Protein AF-A0A376TLJ2-F1 (afdb_monomer)

Foldseek 3Di:
DVVVCLVCQLVLLLVVVVVCVVVVAQEEEAEFEDADVCQCSSVVSNVVSVVPDDPRHYYAYEDEHPQFCQQRVRLVSQLVSLVVPHAEYEGEACCPRVVHLLVRLVSSVVSCVVSLHAYEYEHPDAPPSLVVSVVSNLVVCVVDVSHQLRYHYPPSVNVVVDDPVSVVVVVVSNPDDDPDDPPHDYDHDHSRDDDDDDDDD

Structure (mmCIF, N/CA/C/O backbone):
data_AF-A0A376TLJ2-F1
#
_entry.id   AF-A0A376TLJ2-F1
#
loop_
_atom_site.group_PDB
_atom_site.id
_atom_site.type_symbol
_atom_site.label_atom_id
_atom_site.label_alt_id
_atom_site.label_comp_id
_atom_site.label_asym_id
_atom_site.label_entity_id
_atom_site.label_seq_id
_atom_site.pdbx_PDB_ins_code
_atom_site.Cartn_x
_atom_site.Cartn_y
_atom_site.Cartn_z
_atom_site.occupancy
_atom_site.B_iso_or_equiv
_atom_site.auth_seq_id
_atom_site.auth_comp_id
_atom_site.auth_asym_id
_atom_site.auth_atom_id
_atom_site.pdbx_PDB_model_num
ATOM 1 N N . MET A 1 1 ? -5.806 -21.929 5.681 1.00 59.94 1 MET A N 1
ATOM 2 C CA . MET A 1 1 ? -5.193 -20.849 6.493 1.00 59.94 1 MET A CA 1
ATOM 3 C C . MET A 1 1 ? -5.929 -19.506 6.451 1.00 59.94 1 MET A C 1
ATOM 5 O O . MET A 1 1 ? -6.434 -19.126 7.494 1.00 59.94 1 MET A O 1
ATOM 9 N N . LEU A 1 2 ? -6.031 -18.756 5.337 1.00 66.12 2 LEU A N 1
ATOM 10 C CA . LEU A 1 2 ? -6.697 -17.427 5.365 1.00 66.12 2 LEU A CA 1
ATOM 11 C C . LEU A 1 2 ? -8.178 -17.468 5.820 1.00 66.12 2 LEU A C 1
ATOM 13 O O . LEU A 1 2 ? -8.531 -16.700 6.717 1.00 66.12 2 LEU A O 1
ATOM 17 N N . PRO A 1 3 ? -9.027 -18.387 5.312 1.00 72.19 3 PRO A N 1
ATOM 18 C CA . PRO A 1 3 ? -10.418 -18.495 5.767 1.00 72.19 3 PRO A CA 1
ATOM 19 C C . PRO A 1 3 ? -10.562 -18.855 7.253 1.00 72.19 3 PRO A C 1
ATOM 21 O O . PRO A 1 3 ? -11.478 -18.382 7.916 1.00 72.19 3 PRO A O 1
ATOM 24 N N . GLU A 1 4 ? -9.636 -19.644 7.802 1.00 76.50 4 GLU A N 1
ATOM 25 C CA . GLU A 1 4 ? -9.648 -20.062 9.215 1.00 76.50 4 GLU A CA 1
ATOM 26 C C . GLU A 1 4 ? -9.341 -18.906 10.176 1.00 76.50 4 GLU A C 1
ATOM 28 O O . GLU A 1 4 ? -9.746 -18.932 11.335 1.00 76.50 4 GLU A O 1
ATOM 33 N N . LEU A 1 5 ? -8.619 -17.883 9.712 1.00 77.12 5 LEU A N 1
ATOM 34 C CA . LEU A 1 5 ? -8.236 -16.734 10.534 1.00 77.12 5 LEU A CA 1
ATOM 35 C C . LEU A 1 5 ? -9.272 -15.608 10.510 1.00 77.12 5 LEU A C 1
ATOM 37 O O . LEU A 1 5 ? -9.272 -14.764 11.406 1.00 77.12 5 LEU A O 1
ATOM 41 N N . GLN A 1 6 ? -10.162 -15.614 9.517 1.00 75.19 6 GLN A N 1
ATOM 42 C CA . GLN A 1 6 ? -11.174 -14.584 9.299 1.00 75.19 6 GLN A CA 1
ATOM 43 C C . GLN A 1 6 ? -12.103 -14.329 10.505 1.00 75.19 6 GLN A C 1
ATOM 45 O O . GLN A 1 6 ? -12.373 -13.156 10.777 1.00 75.19 6 GLN A O 1
ATOM 50 N N . PRO A 1 7 ? -12.558 -15.344 11.272 1.00 83.25 7 PRO A N 1
ATOM 51 C CA . PRO A 1 7 ? -13.387 -15.111 12.459 1.00 83.25 7 PRO A CA 1
ATOM 52 C C . PRO A 1 7 ? -12.687 -14.282 13.544 1.00 83.25 7 PRO A C 1
ATOM 54 O O . PRO A 1 7 ? -13.341 -13.563 14.293 1.00 83.25 7 PRO A O 1
ATOM 57 N N . TYR A 1 8 ? -11.354 -14.333 13.602 1.00 87.12 8 TYR A N 1
ATOM 58 C CA . TYR A 1 8 ? -10.554 -13.642 14.615 1.00 87.12 8 TYR A CA 1
ATOM 59 C C . TYR A 1 8 ? -10.120 -12.234 14.188 1.00 87.12 8 TYR A C 1
ATOM 61 O O . TYR A 1 8 ? -9.444 -11.546 14.953 1.00 87.12 8 TYR A O 1
ATOM 69 N N . THR A 1 9 ? -10.466 -11.786 12.974 1.00 86.50 9 THR A N 1
ATOM 70 C CA . THR A 1 9 ? -10.001 -10.500 12.429 1.00 86.50 9 THR A CA 1
ATOM 71 C C . THR A 1 9 ? -10.429 -9.318 13.295 1.00 86.50 9 THR A C 1
ATOM 73 O O . THR A 1 9 ? -9.602 -8.450 13.571 1.00 86.50 9 THR A O 1
ATOM 76 N N . GLN A 1 10 ? -11.684 -9.287 13.759 1.00 91.00 10 GLN A N 1
ATOM 77 C CA . GLN A 1 10 ? -12.177 -8.177 14.583 1.00 91.00 10 GLN A CA 1
ATOM 78 C C . GLN A 1 10 ? -11.486 -8.147 15.953 1.00 91.00 10 GLN A C 1
ATOM 80 O O . GLN A 1 10 ? -10.904 -7.130 16.317 1.00 91.00 10 GLN A O 1
ATOM 85 N N . GLU A 1 11 ? -11.455 -9.283 16.654 1.00 92.44 11 GLU A N 1
ATOM 86 C CA . GLU A 1 11 ? -10.810 -9.412 17.969 1.00 92.44 11 GLU A CA 1
ATOM 87 C C . GLU A 1 11 ? -9.320 -9.023 17.921 1.00 92.44 11 GLU A C 1
ATOM 89 O O . GLU A 1 11 ? -8.809 -8.322 18.796 1.00 92.44 11 GLU A O 1
ATOM 94 N N . ARG A 1 12 ? -8.598 -9.455 16.879 1.00 92.56 12 ARG A N 1
ATOM 95 C CA . ARG A 1 12 ? -7.172 -9.133 16.712 1.00 92.56 12 ARG A CA 1
ATOM 96 C C . ARG A 1 12 ? -6.945 -7.664 16.383 1.00 92.56 12 ARG A C 1
ATOM 98 O O . ARG A 1 12 ? -6.024 -7.068 16.938 1.00 92.56 12 ARG A O 1
ATOM 105 N N . ALA A 1 13 ? -7.769 -7.088 15.508 1.00 91.88 13 ALA A N 1
ATOM 106 C CA . ALA A 1 13 ? -7.698 -5.667 15.189 1.00 91.88 13 ALA A CA 1
ATOM 107 C C . ALA A 1 13 ? -7.965 -4.816 16.438 1.00 91.88 13 ALA A C 1
ATOM 109 O O . ALA A 1 13 ? -7.216 -3.880 16.703 1.00 91.88 13 ALA A O 1
ATOM 110 N N . GLU A 1 14 ? -8.961 -5.187 17.246 1.00 92.06 14 GLU A N 1
ATOM 111 C CA . GLU A 1 14 ? -9.258 -4.535 18.521 1.00 92.06 14 GLU A CA 1
ATOM 112 C C . GLU A 1 14 ? -8.054 -4.574 19.471 1.00 92.06 14 GLU A C 1
ATOM 114 O O . GLU A 1 14 ? -7.553 -3.518 19.856 1.00 92.06 14 GLU A O 1
ATOM 119 N N . LYS A 1 15 ? -7.514 -5.765 19.755 1.00 93.12 15 LYS A N 1
ATOM 120 C CA . LYS A 1 15 ? -6.342 -5.926 20.635 1.00 93.12 15 LYS A CA 1
ATOM 121 C C . LYS A 1 15 ? -5.122 -5.137 20.157 1.00 93.12 15 LYS A C 1
ATOM 123 O O . LYS A 1 15 ? -4.354 -4.624 20.970 1.00 93.12 15 LYS A O 1
ATOM 128 N N . LEU A 1 16 ? -4.918 -5.045 18.845 1.00 93.12 16 LEU A N 1
ATOM 129 C CA . LEU A 1 16 ? -3.804 -4.288 18.286 1.00 93.12 16 LEU A CA 1
ATOM 130 C C . LEU A 1 16 ? -4.016 -2.776 18.411 1.00 93.12 16 LEU A C 1
ATOM 132 O O . LEU A 1 16 ? -3.066 -2.064 18.728 1.00 93.12 16 LEU A O 1
ATOM 136 N N . ILE A 1 17 ? -5.239 -2.284 18.212 1.00 91.50 17 ILE A N 1
ATOM 137 C CA . ILE A 1 17 ? -5.574 -0.875 18.455 1.00 91.50 17 ILE A CA 1
ATOM 138 C C . ILE A 1 17 ? -5.358 -0.532 19.935 1.00 91.50 17 ILE A C 1
ATOM 140 O O . ILE A 1 17 ? -4.697 0.464 20.225 1.00 91.50 17 ILE A O 1
ATOM 144 N N . ASP A 1 18 ? -5.805 -1.388 20.860 1.00 92.06 18 ASP A N 1
ATOM 145 C CA . ASP A 1 18 ? -5.586 -1.203 22.301 1.00 92.06 18 ASP A CA 1
ATOM 146 C C . ASP A 1 18 ? -4.091 -1.129 22.640 1.00 92.06 18 ASP A C 1
ATOM 148 O O . ASP A 1 18 ? -3.646 -0.238 23.368 1.00 92.06 18 ASP A O 1
ATOM 152 N N . LEU A 1 19 ? -3.281 -2.012 22.047 1.00 93.88 19 LEU A N 1
ATOM 153 C CA . LEU A 1 19 ? -1.829 -1.976 22.202 1.00 93.88 19 LEU A CA 1
ATOM 154 C C . LEU A 1 19 ? -1.231 -0.665 21.671 1.00 93.88 19 LEU A C 1
ATOM 156 O O . LEU A 1 19 ? -0.405 -0.058 22.353 1.00 93.88 19 LEU A O 1
ATOM 160 N N . LEU A 1 20 ? -1.632 -0.216 20.481 1.00 91.56 20 LEU A N 1
ATOM 161 C CA . LEU A 1 20 ? -1.149 1.032 19.885 1.00 91.56 20 LEU A CA 1
ATOM 162 C C . LEU A 1 20 ? -1.488 2.241 20.769 1.00 91.56 20 LEU A C 1
ATOM 164 O O . LEU A 1 20 ? -0.601 3.043 21.083 1.00 91.56 20 LEU A O 1
ATOM 168 N N . GLN A 1 21 ? -2.732 2.337 21.236 1.00 89.62 21 GLN A N 1
ATOM 169 C CA . GLN A 1 21 ? -3.173 3.411 22.126 1.00 89.62 21 GLN A CA 1
ATOM 170 C C . GLN A 1 21 ? -2.471 3.356 23.488 1.00 89.62 21 GLN A C 1
ATOM 172 O O . GLN A 1 21 ? -2.063 4.400 23.996 1.00 89.62 21 GLN A O 1
ATOM 177 N N . SER A 1 22 ? -2.208 2.160 24.034 1.00 92.81 22 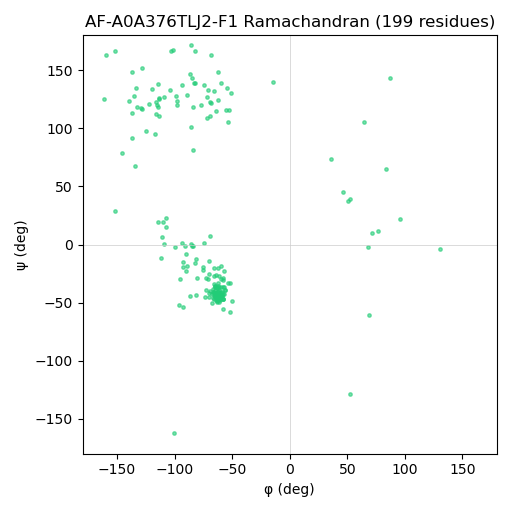SER A N 1
ATOM 178 C CA . SER A 1 22 ? -1.431 1.994 25.278 1.00 92.81 22 SER A CA 1
ATOM 179 C C . SER A 1 22 ? -0.005 2.558 25.187 1.00 92.81 22 SER A C 1
ATOM 181 O O . SER A 1 22 ? 0.639 2.803 26.207 1.00 92.81 22 SER A O 1
ATOM 183 N N . LYS A 1 23 ? 0.502 2.764 23.962 1.00 94.56 23 LYS A N 1
ATOM 184 C CA . LYS A 1 23 ? 1.811 3.364 23.665 1.00 94.56 23 LYS A CA 1
ATOM 185 C C . LYS A 1 23 ? 1.704 4.783 23.098 1.00 94.56 23 LYS A C 1
ATOM 187 O O . LYS A 1 23 ? 2.677 5.292 22.552 1.00 94.56 23 LYS A O 1
ATOM 192 N N . GLY A 1 24 ? 0.539 5.422 23.213 1.00 92.00 24 GLY A N 1
ATOM 193 C CA . GLY A 1 24 ? 0.311 6.802 22.780 1.00 92.00 24 GLY A CA 1
ATOM 194 C C . GLY A 1 24 ? 0.151 6.987 21.267 1.00 92.00 24 GLY A C 1
ATOM 195 O O . GLY A 1 24 ? 0.176 8.121 20.792 1.00 92.00 24 GLY A O 1
ATOM 196 N N . THR A 1 25 ? -0.009 5.908 20.491 1.00 92.31 25 THR A N 1
ATOM 197 C CA . THR A 1 25 ? -0.307 6.023 19.056 1.00 92.31 25 THR A CA 1
ATOM 198 C C . THR A 1 25 ? -1.774 6.389 18.871 1.00 92.31 25 THR A C 1
ATOM 200 O O . THR A 1 25 ? -2.663 5.637 19.263 1.00 92.31 25 THR A O 1
ATOM 203 N N . THR A 1 26 ? -2.020 7.536 18.242 1.00 90.38 26 THR A N 1
ATOM 204 C CA . THR A 1 26 ? -3.370 8.055 17.969 1.00 90.38 26 THR A CA 1
ATOM 205 C C . THR A 1 26 ? -3.721 8.057 16.485 1.00 90.38 26 THR A C 1
ATOM 207 O O . THR A 1 26 ? -4.881 8.250 16.143 1.00 90.38 26 THR A O 1
ATOM 210 N N . ILE A 1 27 ? -2.742 7.842 15.599 1.00 91.94 27 ILE A N 1
ATOM 211 C CA . ILE A 1 27 ? -2.949 7.771 14.150 1.00 91.94 27 ILE A CA 1
ATOM 212 C C . ILE A 1 27 ? -2.178 6.580 13.593 1.00 91.94 27 ILE A C 1
ATOM 214 O O . ILE A 1 27 ? -0.966 6.462 13.799 1.00 91.94 27 ILE A O 1
ATOM 218 N N . ALA A 1 28 ? -2.869 5.732 12.840 1.00 92.06 28 ALA A N 1
ATOM 219 C CA . ALA A 1 28 ? -2.274 4.612 12.127 1.00 92.06 28 ALA A CA 1
ATOM 220 C C . ALA A 1 28 ? -2.673 4.623 10.651 1.00 92.06 28 ALA A C 1
ATOM 222 O O . ALA A 1 28 ? -3.758 5.067 10.284 1.00 92.06 28 ALA A O 1
ATOM 223 N N . ARG A 1 29 ? -1.812 4.070 9.800 1.00 95.31 29 ARG A N 1
ATOM 224 C CA . ARG A 1 29 ? -2.194 3.653 8.450 1.00 95.31 29 ARG A CA 1
ATOM 225 C C . ARG A 1 29 ? -2.040 2.145 8.357 1.00 95.31 29 ARG A C 1
ATOM 227 O O . ARG A 1 29 ? -0.949 1.631 8.609 1.00 95.31 29 ARG A O 1
ATOM 234 N N . SER A 1 30 ? -3.128 1.460 8.022 1.00 93.88 30 SER A N 1
ATOM 235 C CA . SER A 1 30 ? -3.167 0.009 7.899 1.00 93.88 30 SER A CA 1
ATOM 236 C C . SER A 1 30 ? -3.412 -0.409 6.462 1.00 93.88 30 SER A C 1
ATOM 238 O O . SER A 1 30 ? -4.424 -0.058 5.858 1.00 93.88 30 SER A O 1
ATOM 240 N N . HIS A 1 31 ? -2.534 -1.260 5.949 1.00 95.69 31 HIS A N 1
ATOM 241 C CA . HIS A 1 31 ? -2.804 -2.035 4.747 1.00 95.69 31 HIS A CA 1
ATOM 242 C C . HIS A 1 31 ? -3.842 -3.113 5.065 1.00 95.69 31 HIS A C 1
ATOM 244 O O . HIS A 1 31 ? -3.778 -3.770 6.104 1.00 95.69 31 HIS A O 1
ATOM 250 N N . CYS A 1 32 ? -4.851 -3.242 4.214 1.00 95.38 32 CYS A N 1
ATOM 251 C CA . CYS A 1 32 ? -5.926 -4.211 4.350 1.00 95.38 32 CYS A CA 1
ATOM 252 C C . CYS A 1 32 ? -5.953 -5.074 3.093 1.00 95.38 32 CYS A C 1
ATOM 254 O O . CYS A 1 32 ? -6.097 -4.553 1.988 1.00 95.38 32 CYS A O 1
ATOM 256 N N . ASN A 1 33 ? -5.781 -6.383 3.266 1.00 94.69 33 ASN A N 1
ATOM 257 C CA . ASN A 1 33 ? -5.648 -7.302 2.143 1.00 94.69 33 ASN A CA 1
ATOM 258 C C . ASN A 1 33 ? -6.966 -7.411 1.371 1.00 94.69 33 ASN A C 1
ATOM 260 O O . ASN A 1 33 ? -7.977 -7.830 1.943 1.00 94.69 33 ASN A O 1
ATOM 264 N N . ILE A 1 34 ? -6.905 -7.085 0.080 1.00 95.25 34 ILE A N 1
ATOM 265 C CA . ILE A 1 34 ? -7.980 -7.227 -0.901 1.00 95.25 34 ILE A CA 1
ATOM 266 C C . ILE A 1 34 ? -7.511 -8.236 -1.945 1.00 95.25 34 ILE A C 1
ATOM 268 O O . ILE A 1 34 ? -6.549 -7.988 -2.669 1.00 95.25 34 ILE A O 1
ATOM 272 N N . GLU A 1 35 ? -8.148 -9.401 -1.973 1.00 90.62 35 GLU A N 1
ATOM 273 C CA . GLU A 1 35 ? -7.783 -10.510 -2.856 1.00 90.62 35 GLU A CA 1
ATOM 274 C C . GLU A 1 35 ? -8.971 -11.480 -3.027 1.00 90.62 35 GLU A C 1
ATOM 276 O O . GLU A 1 35 ? -9.911 -11.416 -2.227 1.00 90.62 35 GLU A O 1
ATOM 281 N N . PRO A 1 36 ? -8.971 -12.364 -4.045 1.00 91.69 36 PRO A N 1
ATOM 282 C CA . PRO A 1 36 ? -10.146 -13.158 -4.416 1.00 91.69 36 PRO A CA 1
ATOM 283 C C . PRO A 1 36 ? -10.735 -14.056 -3.319 1.00 91.69 36 PRO A C 1
ATOM 285 O O . PRO A 1 36 ? -11.940 -14.295 -3.321 1.00 91.69 36 PRO A O 1
ATOM 288 N N . VAL A 1 37 ? -9.927 -14.559 -2.381 1.00 89.88 37 VAL A N 1
ATOM 289 C CA . VAL A 1 37 ? -10.395 -15.466 -1.319 1.00 89.88 37 VAL A CA 1
ATOM 290 C C . VAL A 1 37 ? -11.204 -14.709 -0.262 1.00 89.88 37 VAL A C 1
ATOM 292 O O . VAL A 1 37 ? -12.272 -15.157 0.159 1.00 89.88 37 VAL A O 1
ATOM 295 N N . SER A 1 38 ? -10.711 -13.555 0.181 1.00 87.62 38 SER A N 1
ATOM 296 C CA . SER A 1 38 ? -11.335 -12.744 1.231 1.00 87.62 38 SER A CA 1
ATOM 297 C C . SER A 1 38 ? -12.331 -11.721 0.684 1.00 87.62 38 SER A C 1
ATOM 299 O O . SER A 1 38 ? -13.208 -11.270 1.429 1.00 87.62 38 SER A O 1
ATOM 301 N N . GLY A 1 39 ? -12.198 -11.331 -0.587 1.00 93.81 39 GLY A N 1
ATOM 302 C CA . GLY A 1 39 ? -12.915 -10.205 -1.178 1.00 93.81 39 GLY A CA 1
ATOM 303 C C . GLY A 1 39 ? -12.735 -8.941 -0.333 1.00 93.81 39 GLY A C 1
ATOM 304 O O . GLY A 1 39 ? -11.622 -8.595 0.064 1.00 93.81 39 GLY A O 1
ATOM 305 N N . LEU A 1 40 ? -13.849 -8.292 0.015 1.00 95.62 40 LEU A N 1
ATOM 306 C CA . LEU A 1 40 ? -13.877 -7.096 0.869 1.00 95.62 40 LEU A CA 1
ATOM 307 C C . LEU A 1 40 ? -14.092 -7.388 2.361 1.00 95.62 40 LEU A C 1
ATOM 309 O O . LEU A 1 40 ? -14.152 -6.459 3.165 1.00 95.62 40 LEU A O 1
ATOM 313 N N . LYS A 1 41 ? -14.214 -8.656 2.774 1.00 93.56 41 LYS A N 1
ATOM 314 C CA . LYS A 1 41 ? -14.591 -9.002 4.159 1.00 93.56 41 LYS A CA 1
ATOM 315 C C . LYS A 1 41 ? -13.605 -8.448 5.192 1.00 93.56 41 LYS A C 1
ATOM 317 O O . LYS A 1 41 ? -14.011 -8.021 6.269 1.00 93.56 41 LYS A O 1
ATOM 322 N N . ASN A 1 42 ? -12.309 -8.424 4.871 1.00 92.31 42 ASN A N 1
ATOM 323 C CA . ASN A 1 42 ? -11.287 -7.855 5.757 1.00 92.31 42 ASN A CA 1
ATOM 324 C C . ASN A 1 42 ? -11.465 -6.342 5.932 1.00 92.31 42 ASN A C 1
ATOM 326 O O . ASN A 1 42 ? -11.355 -5.847 7.053 1.00 92.31 42 ASN A O 1
ATOM 330 N N . LEU A 1 43 ? -11.795 -5.634 4.848 1.00 94.94 43 LEU A N 1
ATOM 331 C CA . LEU A 1 43 ? -12.073 -4.200 4.870 1.00 94.94 43 LEU A CA 1
ATOM 332 C C . LEU A 1 43 ? -13.304 -3.903 5.727 1.00 94.94 43 LEU A C 1
ATOM 334 O O . LEU A 1 43 ? -13.226 -3.086 6.639 1.00 94.94 43 LEU A O 1
ATOM 338 N N . GLN A 1 44 ? -14.397 -4.632 5.498 1.00 95.38 44 GLN A N 1
ATOM 339 C CA . GLN A 1 44 ? -15.644 -4.488 6.255 1.00 95.38 44 GLN A CA 1
ATOM 340 C C . GLN A 1 44 ? -15.434 -4.750 7.752 1.00 95.38 44 GLN A C 1
ATOM 342 O O . GLN A 1 44 ? -15.897 -3.980 8.590 1.00 95.38 44 GLN A O 1
ATOM 347 N N . ASN A 1 45 ? -14.689 -5.803 8.100 1.00 93.50 45 ASN A N 1
ATOM 348 C CA . ASN A 1 45 ? -14.356 -6.112 9.490 1.00 93.50 45 ASN A CA 1
ATOM 349 C C . ASN A 1 45 ? -13.520 -5.005 10.142 1.00 93.50 45 ASN A C 1
ATOM 351 O O . ASN A 1 45 ? -13.811 -4.611 11.270 1.00 93.50 45 ASN A O 1
ATOM 355 N N . LEU A 1 46 ? -12.503 -4.490 9.445 1.00 92.88 46 LEU A N 1
ATOM 356 C CA . LEU A 1 46 ? -11.672 -3.403 9.961 1.00 92.88 46 LEU A CA 1
ATOM 357 C C . LEU A 1 46 ? -12.492 -2.119 10.143 1.00 92.88 46 LEU A C 1
ATOM 359 O O . LEU A 1 46 ? -12.409 -1.490 11.193 1.00 92.88 46 LEU A O 1
ATOM 363 N N . GLN A 1 47 ? -13.328 -1.759 9.168 1.00 94.31 47 GLN A N 1
ATOM 364 C CA . GLN A 1 47 ? -14.228 -0.608 9.262 1.00 94.31 47 GLN A CA 1
ATOM 365 C C . GLN A 1 47 ? -15.220 -0.751 10.422 1.00 94.31 47 GLN A C 1
ATOM 367 O O . GLN A 1 47 ? -15.422 0.208 11.162 1.00 94.31 47 GLN A O 1
ATOM 372 N N . ALA A 1 48 ? -15.786 -1.943 10.635 1.00 93.62 48 ALA A N 1
ATOM 373 C CA . ALA A 1 48 ? -16.681 -2.207 11.759 1.00 93.62 48 ALA A CA 1
ATOM 374 C C . ALA A 1 48 ? -15.976 -2.033 13.113 1.00 93.62 48 ALA A C 1
ATOM 376 O O . ALA A 1 48 ? -16.553 -1.453 14.029 1.00 93.62 48 ALA A O 1
ATOM 377 N N . VAL A 1 49 ? -14.724 -2.489 13.237 1.00 92.81 49 VAL A N 1
ATOM 378 C CA . VAL A 1 49 ? -13.914 -2.268 14.445 1.00 92.81 49 VAL A CA 1
ATOM 379 C C . VAL A 1 49 ? -13.645 -0.781 14.651 1.00 92.81 49 VAL A C 1
ATOM 381 O O . VAL A 1 49 ? -13.866 -0.273 15.747 1.00 92.81 49 VAL A O 1
ATOM 384 N N . LEU A 1 50 ? -13.214 -0.068 13.609 1.00 91.94 50 LEU A N 1
ATOM 385 C CA . LEU A 1 50 ? -12.916 1.363 13.692 1.00 91.94 50 LEU A CA 1
ATOM 386 C C . LEU A 1 50 ? -14.160 2.193 14.041 1.00 91.94 50 LEU A C 1
ATOM 388 O O . LEU A 1 50 ? -14.060 3.115 14.843 1.00 91.94 50 LEU A O 1
ATOM 392 N N . ALA A 1 51 ? -15.337 1.830 13.522 1.00 91.56 51 ALA A N 1
ATOM 393 C CA . ALA A 1 51 ? -16.599 2.509 13.819 1.00 91.56 51 ALA A CA 1
ATOM 394 C C . ALA A 1 51 ? -17.049 2.364 15.285 1.00 91.56 51 ALA A C 1
ATOM 396 O O . ALA A 1 51 ? -17.751 3.232 15.797 1.00 91.56 51 ALA A O 1
ATOM 397 N N . ARG A 1 52 ? -16.651 1.286 15.978 1.00 89.44 52 ARG A N 1
ATOM 398 C CA . ARG A 1 52 ? -16.963 1.071 17.406 1.00 89.44 52 ARG A CA 1
ATOM 399 C C . ARG A 1 52 ? -16.021 1.823 18.350 1.00 89.44 52 ARG A C 1
ATOM 401 O O . ARG A 1 52 ? -16.282 1.868 19.552 1.00 89.44 52 ARG A O 1
ATOM 408 N N . ARG A 1 53 ? -14.901 2.357 17.854 1.00 83.00 53 ARG A N 1
ATOM 409 C CA . ARG A 1 53 ? -13.882 2.991 18.700 1.00 83.00 53 ARG A CA 1
ATOM 410 C C . ARG A 1 53 ? -14.258 4.438 19.019 1.00 83.00 53 ARG A C 1
ATOM 412 O O . ARG A 1 53 ? -14.752 5.177 18.175 1.00 83.00 53 ARG A O 1
ATOM 419 N N . GLN A 1 54 ? -14.026 4.830 20.273 1.00 65.06 54 GLN A N 1
ATOM 420 C CA . GLN A 1 54 ? -14.252 6.197 20.746 1.00 65.06 54 GLN A CA 1
ATOM 421 C C . GLN A 1 54 ? -13.263 7.185 20.110 1.00 65.06 54 GLN A C 1
ATOM 423 O O . GLN A 1 54 ? -12.211 6.797 19.595 1.00 65.06 54 GLN A O 1
ATOM 428 N N . ALA A 1 55 ? -13.591 8.478 20.187 1.00 73.06 55 ALA A N 1
ATOM 429 C CA . ALA A 1 55 ? -12.722 9.558 19.730 1.00 73.06 55 ALA A CA 1
ATOM 430 C C . ALA A 1 55 ? -11.306 9.428 20.329 1.00 73.06 55 ALA A C 1
ATOM 432 O O . ALA A 1 55 ? -11.152 9.261 21.537 1.00 73.06 55 ALA A O 1
ATOM 433 N N . GLY A 1 56 ? -10.273 9.508 19.482 1.00 80.06 56 GLY A N 1
ATOM 434 C CA . GLY A 1 56 ? -8.867 9.453 19.910 1.00 80.06 56 GLY A CA 1
ATOM 435 C C . GLY A 1 56 ? -7.968 8.477 19.144 1.00 80.06 56 GLY A C 1
ATOM 436 O O . GLY A 1 56 ? -6.762 8.465 19.391 1.00 80.06 56 GLY A O 1
ATOM 437 N N . PHE A 1 57 ? -8.515 7.687 18.214 1.00 88.00 57 PHE A N 1
ATOM 438 C CA . PHE A 1 57 ? -7.729 6.879 17.278 1.00 88.00 57 PHE A CA 1
ATOM 439 C C . PHE A 1 57 ? -8.237 7.047 15.844 1.00 88.00 57 PHE A C 1
ATOM 441 O O . PHE A 1 57 ? -9.377 6.709 15.539 1.00 88.00 57 PHE A O 1
ATOM 448 N N . GLU A 1 58 ? -7.380 7.555 14.965 1.00 90.69 58 GLU A N 1
ATOM 449 C CA . GLU A 1 58 ? -7.646 7.693 13.535 1.00 90.69 58 GLU A CA 1
ATOM 450 C C . GLU A 1 58 ? -6.894 6.600 12.772 1.00 90.69 58 GLU A C 1
ATOM 452 O O . GLU A 1 58 ? -5.701 6.374 12.995 1.00 90.69 58 GLU A O 1
ATOM 457 N N . CYS A 1 59 ? -7.572 5.923 11.845 1.00 93.00 59 CYS A N 1
ATOM 458 C CA . CYS A 1 59 ? -6.939 4.917 11.006 1.00 93.00 59 CYS A CA 1
ATOM 459 C C . CYS A 1 59 ? -7.240 5.146 9.527 1.00 93.00 59 CYS A C 1
ATOM 461 O O . CYS A 1 59 ? -8.384 5.060 9.089 1.00 93.00 59 CYS A O 1
ATOM 463 N N . GLU A 1 60 ? -6.185 5.396 8.756 1.00 95.38 60 GLU A N 1
ATOM 464 C CA . GLU A 1 60 ? -6.229 5.384 7.299 1.00 95.38 60 GLU A CA 1
ATOM 465 C C . GLU A 1 60 ? -6.102 3.936 6.803 1.00 95.38 60 GLU A C 1
ATOM 467 O O . GLU A 1 60 ? -5.281 3.163 7.301 1.00 95.38 60 GLU A O 1
ATOM 472 N N . ILE A 1 61 ? -6.883 3.571 5.790 1.00 97.00 61 ILE A N 1
ATOM 473 C CA . ILE A 1 61 ? -6.912 2.212 5.231 1.00 97.00 61 ILE A CA 1
ATOM 474 C C . ILE A 1 61 ? -6.370 2.234 3.806 1.00 97.00 61 ILE A C 1
ATOM 476 O O . ILE A 1 61 ? -6.893 2.960 2.960 1.00 97.00 61 ILE A O 1
ATOM 480 N N . VAL A 1 62 ? -5.361 1.408 3.542 1.00 98.38 62 VAL A N 1
ATOM 481 C CA . VAL A 1 62 ? -4.846 1.137 2.196 1.00 98.38 62 VAL A CA 1
ATOM 482 C C . VAL A 1 62 ? -5.471 -0.165 1.701 1.00 98.38 62 VAL A C 1
ATOM 484 O O . VAL A 1 62 ? -5.274 -1.203 2.332 1.00 98.38 62 VAL A O 1
ATOM 487 N N . ALA A 1 63 ? -6.209 -0.140 0.590 1.00 98.25 63 ALA A N 1
ATOM 488 C CA . ALA A 1 63 ? -6.608 -1.378 -0.083 1.00 98.25 63 ALA A CA 1
ATOM 489 C C . ALA A 1 63 ? -5.355 -2.014 -0.687 1.00 98.25 63 ALA A C 1
ATOM 491 O O . ALA A 1 63 ? -4.653 -1.350 -1.444 1.00 98.25 63 ALA A O 1
ATOM 492 N N . PHE A 1 64 ? -5.030 -3.251 -0.322 1.00 98.06 64 PHE A N 1
ATOM 493 C CA . PHE A 1 64 ? -3.713 -3.815 -0.601 1.00 98.06 64 PHE A CA 1
ATOM 494 C C . PHE A 1 64 ? -3.791 -5.184 -1.295 1.00 98.06 64 PHE A C 1
ATOM 496 O O . PHE A 1 64 ? -4.258 -6.149 -0.682 1.00 98.06 64 PHE A O 1
ATOM 503 N N . PRO A 1 65 ? -3.296 -5.309 -2.541 1.00 96.69 65 PRO A N 1
ATOM 504 C CA . PRO A 1 65 ? -3.287 -6.571 -3.270 1.00 96.69 65 PRO A CA 1
ATOM 505 C C . PRO A 1 65 ? -2.056 -7.406 -2.877 1.00 96.69 65 PRO A C 1
ATOM 507 O O . PRO A 1 65 ? -1.043 -7.436 -3.571 1.00 96.69 65 PRO A O 1
ATOM 510 N N . GLN A 1 66 ? -2.143 -8.106 -1.742 1.00 92.69 66 GLN A N 1
ATOM 511 C CA . GLN A 1 66 ? -1.046 -8.892 -1.142 1.00 92.69 66 GLN A CA 1
ATOM 512 C C . GLN A 1 66 ? -0.457 -9.978 -2.064 1.00 92.69 66 GLN A C 1
ATOM 514 O O . GLN A 1 66 ? 0.673 -10.408 -1.848 1.00 92.69 66 GLN A O 1
ATOM 519 N N . HIS A 1 67 ? -1.213 -10.442 -3.061 1.00 93.12 67 HIS A N 1
ATOM 520 C CA . HIS A 1 67 ? -0.783 -11.454 -4.032 1.00 93.12 67 HIS A CA 1
ATOM 521 C C . HIS A 1 67 ? -0.517 -10.855 -5.428 1.00 93.12 67 HIS A C 1
ATOM 523 O O . HIS A 1 67 ? -0.600 -11.570 -6.422 1.00 93.12 67 HIS A O 1
ATOM 529 N N . GLY A 1 68 ? -0.242 -9.547 -5.507 1.00 94.56 68 GLY A N 1
ATOM 530 C CA . GLY A 1 68 ? -0.047 -8.810 -6.761 1.00 94.56 68 GLY A CA 1
ATOM 531 C C . GLY A 1 68 ? -1.356 -8.298 -7.350 1.00 94.56 68 GLY A C 1
ATOM 532 O O . GLY A 1 68 ? -2.389 -8.961 -7.250 1.00 94.56 68 GLY A O 1
ATOM 533 N N . LEU A 1 69 ? -1.344 -7.111 -7.955 1.00 96.38 69 LEU A N 1
ATOM 534 C CA . LEU A 1 69 ? -2.541 -6.498 -8.533 1.00 96.38 69 LEU A CA 1
ATOM 535 C C . LEU A 1 69 ? -2.994 -7.246 -9.793 1.00 96.38 69 LEU A C 1
ATOM 537 O O . LEU A 1 69 ? -4.178 -7.560 -9.947 1.00 96.38 69 LEU A O 1
ATOM 541 N N . LEU A 1 70 ? -2.037 -7.558 -10.665 1.00 96.88 70 LEU A N 1
ATOM 542 C CA . LEU A 1 70 ? -2.256 -8.236 -11.938 1.00 96.88 70 LEU A CA 1
ATOM 543 C C . LEU A 1 70 ? -2.249 -9.752 -11.766 1.00 96.88 70 LEU A C 1
ATOM 545 O O . LEU A 1 70 ? -3.139 -10.422 -12.292 1.00 96.88 70 LEU A O 1
ATOM 549 N N . LEU A 1 71 ? -1.289 -10.283 -10.999 1.00 96.38 71 LEU A N 1
ATOM 550 C CA . LEU A 1 71 ? -1.133 -11.725 -10.796 1.00 96.38 71 LEU A CA 1
ATOM 551 C C . LEU A 1 71 ? -2.408 -12.345 -10.210 1.00 96.38 71 LEU A C 1
ATOM 553 O O . LEU A 1 71 ? -2.911 -13.348 -10.717 1.00 96.38 71 LEU A O 1
ATOM 557 N N . SER A 1 72 ? -2.968 -11.713 -9.178 1.00 95.00 72 SER A N 1
ATOM 558 C CA . SER A 1 72 ? -4.201 -12.181 -8.536 1.00 95.00 72 SER A CA 1
ATOM 559 C C . SER A 1 72 ? -5.487 -11.682 -9.203 1.00 95.00 72 SER A C 1
ATOM 561 O O . SER A 1 72 ? -6.575 -12.020 -8.741 1.00 95.00 72 SER A O 1
ATOM 563 N N . LYS A 1 73 ? -5.381 -10.892 -10.283 1.00 96.56 73 LYS A N 1
ATOM 564 C CA . LYS A 1 73 ? -6.514 -10.245 -10.971 1.00 96.56 73 LYS A CA 1
ATOM 565 C C . LYS A 1 73 ? -7.406 -9.442 -10.011 1.00 96.56 73 LYS A C 1
ATOM 567 O O . LYS A 1 73 ? -8.629 -9.444 -10.138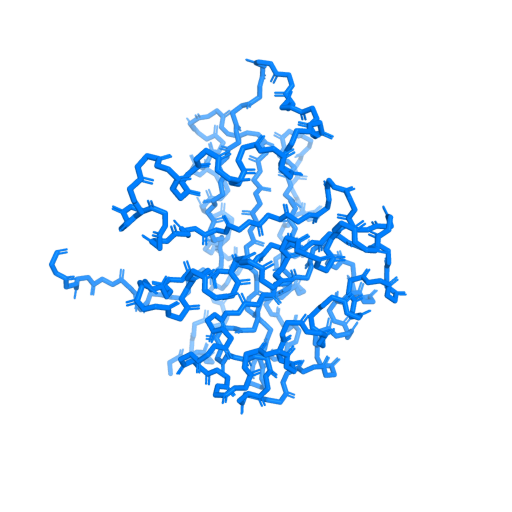 1.00 96.56 73 LYS A O 1
ATOM 572 N N . SER A 1 74 ? -6.791 -8.754 -9.049 1.00 96.69 74 SER A N 1
ATOM 573 C CA . SER A 1 74 ? -7.501 -8.050 -7.972 1.00 96.69 74 SER A CA 1
ATOM 574 C C . SER A 1 74 ? -7.979 -6.648 -8.351 1.00 96.69 74 SER A C 1
ATOM 576 O O . SER A 1 74 ? -8.618 -6.000 -7.529 1.00 96.69 74 SER A O 1
ATOM 578 N N . GLU A 1 75 ? -7.716 -6.163 -9.569 1.00 97.56 75 GLU A N 1
ATOM 579 C CA . GLU A 1 75 ? -8.131 -4.817 -9.996 1.00 97.56 75 GLU A CA 1
ATOM 580 C C . GLU A 1 75 ? -9.625 -4.518 -9.732 1.00 97.56 75 GLU A C 1
ATOM 582 O O . GLU A 1 75 ? -9.903 -3.492 -9.104 1.00 97.56 75 GLU A O 1
ATOM 587 N N . PRO A 1 76 ? -10.597 -5.383 -10.101 1.00 98.19 76 PRO A N 1
ATOM 588 C CA . PRO A 1 76 ? -12.008 -5.098 -9.834 1.00 98.19 76 PRO A CA 1
ATOM 589 C C . PRO A 1 76 ? -12.301 -4.966 -8.334 1.00 98.19 76 PRO A C 1
ATOM 591 O O . PRO A 1 76 ? -12.929 -4.000 -7.909 1.00 98.19 76 PRO A O 1
ATOM 594 N N . LEU A 1 77 ? -11.746 -5.865 -7.514 1.00 98.25 77 LEU A N 1
ATOM 595 C CA . LEU A 1 77 ? -11.904 -5.833 -6.057 1.00 98.25 77 LEU A CA 1
ATOM 596 C C . LEU A 1 77 ? -11.261 -4.592 -5.430 1.00 98.25 77 LEU A C 1
ATOM 598 O O . LEU A 1 77 ? -11.785 -4.032 -4.472 1.00 98.25 77 LEU A O 1
ATOM 602 N N . MET A 1 78 ? -10.132 -4.134 -5.969 1.00 98.31 78 MET A N 1
ATOM 603 C CA . MET A 1 78 ? -9.475 -2.904 -5.526 1.00 98.31 78 MET A CA 1
ATOM 604 C C . MET A 1 78 ? -10.345 -1.675 -5.806 1.00 98.31 78 MET A C 1
ATOM 606 O O . MET A 1 78 ? -10.442 -0.788 -4.958 1.00 98.31 78 MET A O 1
ATOM 610 N N . ARG A 1 79 ? -11.025 -1.639 -6.958 1.00 98.56 79 ARG A N 1
ATOM 611 C CA . ARG A 1 79 ? -11.998 -0.589 -7.294 1.00 98.56 79 ARG A CA 1
ATOM 612 C C . ARG A 1 79 ? -13.213 -0.640 -6.367 1.00 98.56 79 ARG A C 1
ATOM 614 O O . ARG A 1 79 ? -13.614 0.401 -5.852 1.00 98.56 79 ARG A O 1
ATOM 621 N N . GLU A 1 80 ? -13.744 -1.827 -6.083 1.00 98.44 80 GLU A N 1
ATOM 622 C CA . GLU A 1 80 ? -14.820 -1.991 -5.097 1.00 98.44 80 GLU A CA 1
ATOM 623 C C . GLU A 1 80 ? -14.382 -1.541 -3.691 1.00 98.44 80 GLU A C 1
ATOM 625 O O . GLU A 1 80 ? -15.136 -0.874 -2.987 1.00 98.44 80 GLU A O 1
ATOM 630 N N . ALA A 1 81 ? -13.139 -1.824 -3.288 1.00 98.38 81 ALA A N 1
ATOM 631 C CA . ALA A 1 81 ? -12.591 -1.364 -2.014 1.00 98.38 81 ALA A CA 1
ATOM 632 C C . ALA A 1 81 ? -12.498 0.172 -1.937 1.00 98.38 81 ALA A C 1
ATOM 634 O O . ALA A 1 81 ? -12.761 0.747 -0.878 1.00 98.38 81 ALA A O 1
ATOM 635 N N . MET A 1 82 ? -12.165 0.848 -3.045 1.00 98.44 82 MET A N 1
ATOM 636 C CA . MET A 1 82 ? -12.195 2.316 -3.110 1.00 98.44 82 MET A CA 1
ATOM 637 C C . MET A 1 82 ? -13.615 2.859 -2.944 1.00 98.44 82 MET A C 1
ATOM 639 O O . MET A 1 82 ? -13.827 3.777 -2.152 1.00 98.44 82 MET A O 1
ATOM 643 N N . GLN A 1 83 ? -14.597 2.262 -3.628 1.00 98.06 83 GLN A N 1
ATOM 644 C CA . GLN A 1 83 ? -16.015 2.622 -3.484 1.00 98.06 83 GLN A CA 1
ATOM 645 C C . GLN A 1 83 ? -16.523 2.395 -2.056 1.00 98.06 83 GLN A C 1
ATOM 647 O O . GLN A 1 83 ? -17.283 3.203 -1.531 1.00 98.06 83 GLN A O 1
ATOM 652 N N . ALA A 1 84 ? -16.051 1.332 -1.403 1.00 97.38 84 ALA A N 1
ATOM 653 C CA . ALA A 1 84 ? -16.372 1.000 -0.020 1.00 97.38 84 ALA A CA 1
ATOM 654 C C . ALA A 1 84 ? -15.670 1.901 1.018 1.00 97.38 84 ALA A C 1
ATOM 656 O O . ALA A 1 84 ? -15.848 1.699 2.219 1.00 97.38 84 ALA A O 1
ATOM 657 N N . GLY A 1 85 ? -14.883 2.897 0.595 1.00 96.31 85 GLY A N 1
ATOM 658 C CA . GLY A 1 85 ? -14.309 3.909 1.484 1.00 96.31 85 GLY A CA 1
ATOM 659 C C . GLY A 1 85 ? -12.883 3.629 1.959 1.00 96.31 85 GLY A C 1
ATOM 660 O O . GLY A 1 85 ? -12.466 4.168 2.985 1.00 96.31 85 GLY A O 1
ATOM 661 N N . ALA A 1 86 ? -12.107 2.810 1.244 1.00 97.62 86 ALA A N 1
ATOM 662 C CA . ALA A 1 86 ? -10.660 2.794 1.443 1.00 97.62 86 ALA A CA 1
ATOM 663 C C . ALA A 1 86 ? -10.039 4.166 1.094 1.00 97.62 86 ALA A C 1
ATOM 665 O O . ALA A 1 86 ? -10.524 4.909 0.238 1.00 97.62 86 ALA A O 1
ATOM 666 N N . HIS A 1 87 ? -8.960 4.524 1.790 1.00 97.62 87 HIS A N 1
ATOM 667 C CA . HIS A 1 87 ? -8.373 5.867 1.746 1.00 97.62 87 HIS A CA 1
ATOM 668 C C . HIS A 1 87 ? -7.215 5.972 0.743 1.00 97.62 87 HIS A C 1
ATOM 670 O O . HIS A 1 87 ? -6.975 7.046 0.191 1.00 97.62 87 HIS A O 1
ATOM 676 N N . TYR A 1 88 ? -6.504 4.862 0.521 1.00 98.44 88 TYR A N 1
ATOM 677 C CA . TYR A 1 88 ? -5.343 4.767 -0.362 1.00 98.44 88 TYR A CA 1
ATOM 678 C C . TYR A 1 88 ? -5.390 3.488 -1.201 1.00 98.44 88 TYR A C 1
ATOM 680 O O . TYR A 1 88 ? -5.851 2.442 -0.734 1.00 98.44 88 TYR A O 1
ATOM 688 N N . VAL A 1 89 ? -4.843 3.565 -2.411 1.00 98.44 89 VAL A N 1
ATOM 689 C CA . VAL A 1 89 ? -4.600 2.420 -3.293 1.00 98.44 89 VAL A CA 1
ATOM 690 C C . VAL A 1 89 ? -3.213 1.853 -3.002 1.00 98.44 89 VAL A C 1
ATOM 692 O O . VAL A 1 89 ? -2.227 2.585 -2.974 1.00 98.44 89 VAL A O 1
ATOM 695 N N . GLY A 1 90 ? -3.125 0.552 -2.767 1.00 97.88 90 GLY A N 1
ATOM 696 C CA . GLY A 1 90 ? -1.862 -0.155 -2.598 1.00 97.88 90 GLY A CA 1
ATOM 697 C C . GLY A 1 90 ? -1.435 -0.920 -3.845 1.00 97.88 90 G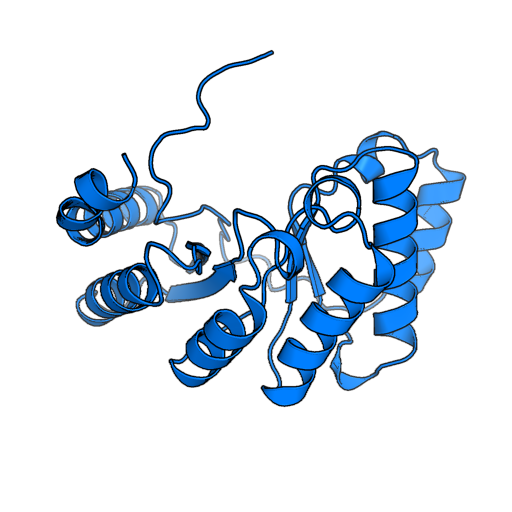LY A C 1
ATOM 698 O O . GLY A 1 90 ? -2.220 -1.165 -4.758 1.00 97.88 90 GLY A O 1
ATOM 699 N N . GLY A 1 91 ? -0.184 -1.361 -3.823 1.00 97.25 91 GLY A N 1
ATOM 700 C CA . GLY A 1 91 ? 0.415 -2.273 -4.794 1.00 97.25 91 GLY A CA 1
ATOM 701 C C . GLY A 1 91 ? 1.529 -3.074 -4.126 1.00 97.25 91 GLY A C 1
ATOM 702 O O . GLY A 1 91 ? 1.967 -2.708 -3.031 1.00 97.25 91 GLY A O 1
ATOM 703 N N . LEU A 1 92 ? 1.995 -4.140 -4.767 1.00 97.38 92 LEU A N 1
ATOM 704 C CA . LEU A 1 92 ? 3.076 -4.979 -4.258 1.00 97.38 92 LEU A CA 1
ATOM 705 C C . LEU A 1 92 ? 4.002 -5.374 -5.403 1.00 97.38 92 LEU A C 1
ATOM 707 O O . LEU A 1 92 ? 3.524 -5.982 -6.35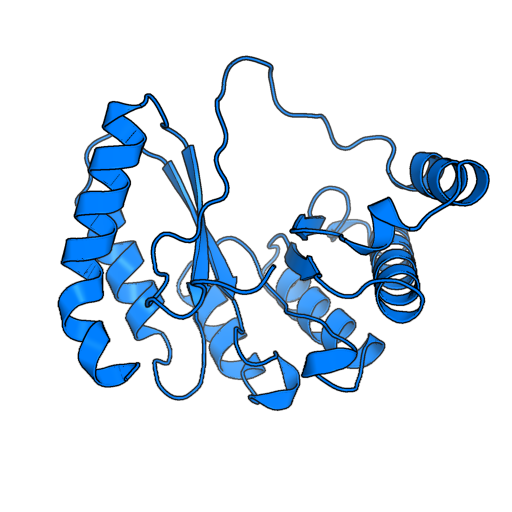4 1.00 97.38 92 LEU A O 1
ATOM 711 N N . ASP A 1 93 ? 5.293 -5.060 -5.262 1.00 96.94 93 ASP A N 1
ATOM 712 C CA . ASP A 1 93 ? 6.398 -5.585 -6.081 1.00 96.94 93 ASP A CA 1
ATOM 713 C C . ASP A 1 93 ? 6.026 -5.796 -7.568 1.00 96.94 93 ASP A C 1
ATOM 715 O O . ASP A 1 93 ? 5.820 -6.929 -8.027 1.00 96.94 93 ASP A O 1
ATOM 719 N N . PRO A 1 94 ? 5.901 -4.693 -8.331 1.00 96.25 94 PRO A N 1
ATOM 720 C CA . PRO A 1 94 ? 5.270 -4.687 -9.650 1.00 96.25 94 PRO A CA 1
ATOM 721 C C . PRO A 1 94 ? 6.049 -5.499 -10.703 1.00 96.25 94 PRO A C 1
ATOM 723 O O . PRO A 1 94 ? 5.479 -5.913 -11.714 1.00 96.25 94 PRO A O 1
ATOM 726 N N . THR A 1 95 ? 7.339 -5.759 -10.478 1.00 96.50 95 THR A N 1
ATOM 727 C CA . THR A 1 95 ? 8.163 -6.611 -11.344 1.00 96.50 95 THR A CA 1
ATOM 728 C C . THR A 1 95 ? 8.153 -8.050 -10.857 1.00 96.50 95 THR A C 1
ATOM 730 O O . THR A 1 95 ? 7.878 -8.957 -11.636 1.00 96.50 95 THR A O 1
ATOM 733 N N . SER A 1 96 ? 8.487 -8.279 -9.585 1.00 95.75 96 SER A N 1
ATOM 734 C CA . SER A 1 96 ? 8.772 -9.637 -9.103 1.00 95.75 96 SER A CA 1
ATOM 735 C C . SER A 1 96 ? 7.514 -10.444 -8.784 1.00 95.75 96 SER A C 1
ATOM 737 O O . SER A 1 96 ? 7.529 -11.664 -8.941 1.00 95.75 96 SER A O 1
ATOM 739 N N . VAL A 1 97 ? 6.421 -9.780 -8.394 1.00 96.19 97 VAL A N 1
ATOM 740 C CA . VAL A 1 97 ? 5.127 -10.426 -8.139 1.00 96.19 97 VAL A CA 1
ATOM 741 C C . VAL A 1 97 ? 4.226 -10.326 -9.365 1.00 96.19 97 VAL A C 1
ATOM 743 O O . VAL A 1 97 ? 3.725 -11.342 -9.838 1.00 96.19 97 VAL A O 1
ATOM 746 N N . ASP A 1 98 ? 4.035 -9.124 -9.912 1.00 95.94 98 ASP A N 1
ATOM 747 C CA . ASP A 1 98 ? 3.106 -8.928 -11.035 1.00 95.94 98 ASP A CA 1
ATOM 748 C C . ASP A 1 98 ? 3.696 -9.275 -12.411 1.00 95.94 98 ASP A C 1
ATOM 750 O O . ASP A 1 98 ? 2.945 -9.431 -13.374 1.00 95.94 98 ASP A O 1
ATOM 754 N N . GLY A 1 99 ? 5.022 -9.397 -12.538 1.00 96.31 99 GLY A N 1
ATOM 755 C CA . GLY A 1 99 ? 5.695 -9.758 -13.794 1.00 96.31 99 GLY A CA 1
ATOM 756 C C . GLY A 1 99 ? 5.617 -8.698 -14.901 1.00 96.31 99 GLY A C 1
ATOM 757 O O . GLY A 1 99 ? 6.174 -8.898 -15.978 1.00 96.31 99 GLY A O 1
ATOM 758 N N . ALA A 1 100 ? 4.932 -7.577 -14.662 1.00 97.00 100 ALA A N 1
ATOM 759 C CA . ALA A 1 100 ? 4.668 -6.526 -15.638 1.00 97.00 100 ALA A CA 1
ATOM 760 C C . ALA A 1 100 ? 4.674 -5.154 -14.946 1.00 97.00 100 ALA A C 1
ATOM 762 O O . ALA A 1 100 ? 3.620 -4.586 -14.656 1.00 97.00 100 ALA A O 1
ATOM 763 N N . MET A 1 101 ? 5.883 -4.639 -14.691 1.00 97.62 101 MET A N 1
ATOM 764 C CA . MET A 1 101 ? 6.128 -3.463 -13.848 1.00 97.62 101 MET A CA 1
ATOM 765 C C . MET A 1 101 ? 5.291 -2.241 -14.243 1.00 97.62 101 MET A C 1
ATOM 767 O O . MET A 1 101 ? 4.519 -1.741 -13.428 1.00 97.62 101 MET A O 1
ATOM 771 N N . GLU A 1 102 ? 5.425 -1.779 -15.488 1.00 98.44 102 GLU A N 1
ATOM 772 C CA . GLU A 1 102 ? 4.742 -0.573 -15.980 1.00 98.44 102 GLU A CA 1
ATOM 773 C C . GLU A 1 102 ? 3.225 -0.744 -15.912 1.00 98.44 102 GLU A C 1
ATOM 775 O O . GLU A 1 102 ? 2.538 0.049 -15.281 1.00 98.44 102 GLU A O 1
ATOM 780 N N . LYS A 1 103 ? 2.709 -1.866 -16.429 1.00 98.38 103 LYS A N 1
ATOM 781 C CA . LYS A 1 103 ? 1.274 -2.169 -16.408 1.00 98.38 103 LYS A CA 1
ATOM 782 C C . LYS A 1 103 ? 0.705 -2.216 -14.987 1.00 98.38 103 LYS A C 1
ATOM 784 O O . LYS A 1 103 ? -0.410 -1.742 -14.770 1.00 98.38 103 LYS A O 1
ATOM 789 N N . SER A 1 104 ? 1.427 -2.798 -14.027 1.00 98.31 104 SER A N 1
ATOM 790 C CA . SER A 1 104 ? 0.974 -2.868 -12.631 1.00 98.31 104 SER A CA 1
ATOM 791 C C . SER A 1 104 ? 0.910 -1.471 -12.007 1.00 98.31 104 SER A C 1
ATOM 793 O O . SER A 1 104 ? -0.117 -1.091 -11.436 1.00 98.31 104 SER A O 1
ATOM 795 N N . LEU A 1 105 ? 1.964 -0.672 -12.196 1.00 98.44 105 LEU A N 1
ATOM 796 C CA . LEU A 1 105 ? 2.033 0.701 -11.696 1.00 98.44 105 LEU A CA 1
ATOM 797 C C . LEU A 1 105 ? 0.979 1.608 -12.343 1.00 98.44 105 LEU A C 1
ATOM 799 O O . LEU A 1 105 ? 0.294 2.335 -11.626 1.00 98.44 105 LEU A O 1
ATOM 803 N N . ASP A 1 106 ? 0.790 1.523 -13.659 1.00 98.62 106 ASP A N 1
ATOM 804 C CA . ASP A 1 106 ? -0.223 2.287 -14.392 1.00 98.62 106 ASP A CA 1
ATOM 805 C C . ASP A 1 106 ? -1.630 1.951 -13.908 1.00 98.62 106 ASP A C 1
ATOM 807 O O . ASP A 1 106 ? -2.426 2.847 -13.643 1.00 98.62 106 ASP A O 1
ATOM 811 N N . THR A 1 107 ? -1.927 0.661 -13.722 1.00 98.62 107 THR A N 1
ATOM 812 C CA . THR A 1 107 ? -3.232 0.219 -13.213 1.00 98.62 107 THR A CA 1
ATOM 813 C C . THR A 1 107 ? -3.473 0.772 -11.806 1.00 98.62 107 THR A C 1
ATOM 815 O O . THR A 1 107 ? -4.538 1.321 -11.524 1.00 98.62 107 THR A O 1
ATOM 818 N N . MET A 1 108 ? -2.473 0.688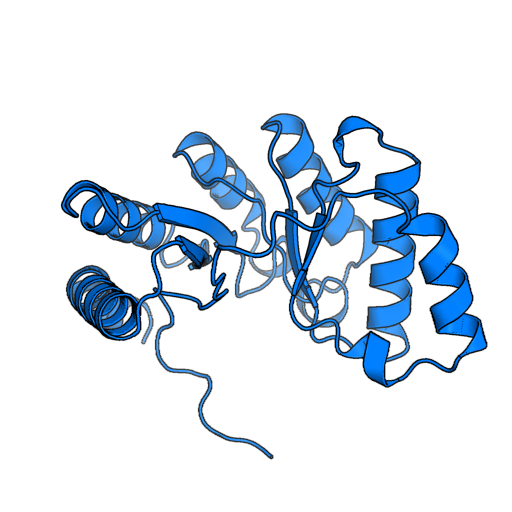 -10.924 1.00 98.56 108 MET A N 1
ATOM 819 C CA . MET A 1 108 ? -2.545 1.233 -9.566 1.00 98.56 108 MET A CA 1
ATOM 820 C C . MET A 1 108 ? -2.775 2.753 -9.569 1.00 98.56 108 MET A C 1
ATOM 822 O O . MET A 1 108 ? -3.649 3.245 -8.849 1.00 98.56 108 MET A O 1
ATOM 826 N N . PHE A 1 109 ? -2.025 3.505 -10.381 1.00 98.62 109 PHE A N 1
ATOM 827 C CA . PHE A 1 109 ? -2.196 4.954 -10.499 1.00 98.62 109 PHE A CA 1
ATOM 828 C C . PHE A 1 109 ? -3.537 5.331 -11.119 1.00 98.62 109 PHE A C 1
ATOM 830 O O . PHE A 1 109 ? -4.158 6.285 -10.654 1.00 98.62 109 PHE A O 1
ATOM 837 N N . GLN A 1 110 ? -4.021 4.577 -12.106 1.00 98.69 110 GLN A N 1
ATOM 838 C CA . GLN A 1 110 ? -5.323 4.823 -12.714 1.00 98.69 110 GLN A CA 1
ATOM 839 C C . GLN A 1 110 ? -6.449 4.666 -11.689 1.00 98.69 110 GLN A C 1
ATOM 841 O O . GLN A 1 110 ? -7.293 5.549 -11.587 1.00 98.69 110 GLN A O 1
ATOM 846 N N . ILE A 1 111 ? -6.425 3.618 -10.854 1.00 98.56 111 ILE A N 1
ATOM 847 C CA . ILE A 1 111 ? -7.391 3.483 -9.751 1.00 98.56 111 ILE A CA 1
ATOM 848 C C . ILE A 1 111 ? -7.295 4.695 -8.813 1.00 98.56 111 ILE A C 1
ATOM 850 O O . ILE A 1 111 ? -8.314 5.251 -8.412 1.00 98.56 111 ILE A O 1
ATOM 854 N N . ALA A 1 112 ? -6.086 5.137 -8.461 1.00 98.38 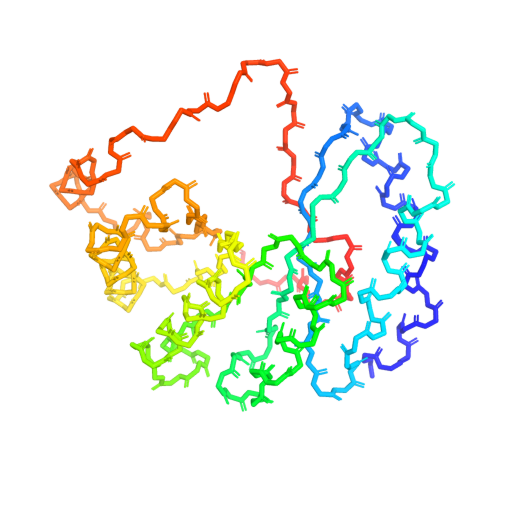112 ALA A N 1
ATOM 855 C CA . ALA A 1 112 ? -5.918 6.288 -7.575 1.00 98.38 112 ALA A CA 1
ATOM 856 C C . ALA A 1 112 ? -6.506 7.576 -8.177 1.00 98.38 112 ALA A C 1
ATOM 858 O O . ALA A 1 112 ? -7.154 8.340 -7.462 1.00 98.38 112 ALA A O 1
ATOM 859 N N . LEU A 1 113 ? -6.332 7.789 -9.484 1.00 98.31 113 LEU A N 1
ATOM 860 C CA . LEU A 1 113 ? -6.903 8.919 -10.219 1.00 98.31 113 LEU A CA 1
ATOM 861 C C . LEU A 1 113 ? -8.429 8.849 -10.296 1.00 98.31 113 LEU A C 1
ATOM 863 O O . LEU A 1 113 ? -9.090 9.842 -9.999 1.00 98.31 113 LEU A O 1
ATOM 867 N N . ASP A 1 114 ? -8.982 7.682 -10.629 1.00 98.38 114 ASP A N 1
ATOM 868 C CA . ASP A 1 114 ? -10.426 7.478 -10.797 1.00 98.38 114 ASP A CA 1
ATOM 869 C C . ASP A 1 114 ? -11.216 7.796 -9.514 1.00 98.38 114 ASP A C 1
ATOM 871 O O . ASP A 1 114 ? -12.365 8.231 -9.580 1.00 98.38 114 ASP A O 1
ATOM 875 N N . TYR A 1 115 ? -10.596 7.606 -8.344 1.00 98.19 115 TYR A N 1
ATOM 876 C CA . TYR A 1 115 ? -11.212 7.827 -7.029 1.00 98.19 115 TYR A CA 1
ATOM 877 C C . TYR A 1 115 ? -10.644 9.033 -6.256 1.00 98.19 115 TYR A C 1
ATOM 879 O O . TYR A 1 115 ? -10.989 9.229 -5.086 1.00 98.19 115 TYR A O 1
ATOM 887 N N . ASP A 1 116 ? -9.768 9.829 -6.879 1.00 97.38 116 ASP A N 1
ATOM 888 C CA . ASP A 1 116 ? -9.038 10.954 -6.267 1.00 97.38 116 ASP A CA 1
ATOM 889 C C . ASP A 1 116 ? -8.315 10.595 -4.943 1.00 97.38 116 ASP A C 1
ATOM 891 O O . ASP A 1 116 ? -8.241 11.377 -3.986 1.00 97.38 116 ASP A O 1
ATOM 895 N N . LYS A 1 117 ? -7.755 9.384 -4.864 1.00 97.38 117 LYS A N 1
ATOM 896 C CA . LYS A 1 117 ? -7.061 8.856 -3.677 1.00 97.38 117 LYS A CA 1
ATOM 897 C C . LYS A 1 117 ? -5.545 8.897 -3.819 1.00 97.38 117 LYS A C 1
ATOM 899 O O . LYS A 1 117 ? -4.994 9.142 -4.887 1.00 97.38 117 LYS A O 1
ATOM 904 N N . GLY A 1 118 ? -4.857 8.703 -2.694 1.00 96.69 118 GLY A N 1
ATOM 905 C CA . GLY A 1 118 ? -3.408 8.523 -2.693 1.00 96.69 118 GLY A CA 1
ATOM 906 C C . GLY A 1 118 ? -2.990 7.078 -2.924 1.00 96.69 118 GLY A C 1
ATOM 907 O O . GLY A 1 118 ? -3.812 6.165 -2.882 1.00 96.69 118 GLY A O 1
ATOM 908 N N . VAL A 1 119 ? -1.689 6.881 -3.106 1.00 97.94 119 VAL A N 1
ATOM 909 C CA . VAL A 1 119 ? -1.046 5.580 -3.285 1.00 97.94 119 VAL A CA 1
ATOM 910 C C . VAL A 1 119 ? -0.113 5.285 -2.113 1.00 97.94 119 VAL A C 1
ATOM 912 O O . VAL A 1 119 ? 0.636 6.160 -1.675 1.00 97.94 119 VAL A O 1
ATOM 915 N N . ASP A 1 120 ? -0.132 4.046 -1.628 1.00 98.06 120 ASP A N 1
ATOM 916 C CA . ASP A 1 120 ? 0.830 3.511 -0.660 1.00 98.06 120 ASP A CA 1
ATOM 917 C C . ASP A 1 120 ? 1.250 2.086 -1.060 1.00 98.06 120 ASP A C 1
ATOM 919 O O . ASP A 1 120 ? 0.592 1.096 -0.729 1.00 98.06 120 ASP A O 1
ATOM 923 N N . ILE A 1 121 ? 2.338 1.996 -1.827 1.00 97.62 121 ILE A N 1
ATOM 924 C CA . ILE A 1 121 ? 2.839 0.753 -2.428 1.00 97.62 121 ILE A CA 1
ATOM 925 C C . ILE A 1 121 ? 3.894 0.092 -1.535 1.00 97.62 121 ILE A C 1
ATOM 927 O O . ILE A 1 121 ? 4.784 0.765 -1.018 1.00 97.62 121 ILE A O 1
ATOM 931 N N . HIS A 1 122 ? 3.834 -1.232 -1.377 1.00 97.75 122 HIS A N 1
ATOM 932 C CA . HIS A 1 122 ? 4.949 -2.005 -0.828 1.00 97.75 122 HIS A CA 1
ATOM 933 C C . HIS A 1 122 ? 5.945 -2.327 -1.941 1.00 97.75 122 HIS A C 1
ATOM 935 O O . HIS A 1 122 ? 5.602 -3.021 -2.899 1.00 97.75 122 HIS A O 1
ATOM 941 N N . LEU A 1 123 ? 7.175 -1.838 -1.791 1.00 95.75 123 LEU A N 1
ATOM 942 C CA . LEU A 1 123 ? 8.268 -2.115 -2.714 1.00 95.75 123 LEU A CA 1
ATOM 943 C C . LEU A 1 123 ? 9.458 -2.706 -1.953 1.00 95.75 123 LEU A C 1
ATOM 945 O O . LEU A 1 123 ? 10.257 -1.985 -1.347 1.00 95.75 123 LEU A O 1
ATOM 949 N N . HIS A 1 124 ? 9.563 -4.028 -1.988 1.00 96.00 124 HIS A N 1
ATOM 950 C CA . HIS A 1 124 ? 10.672 -4.803 -1.434 1.00 96.00 124 HIS A CA 1
ATOM 951 C C . HIS A 1 124 ? 11.756 -5.076 -2.477 1.00 96.00 124 HIS A C 1
ATOM 953 O O . HIS A 1 124 ? 12.870 -5.460 -2.124 1.00 96.00 124 HIS A O 1
ATOM 959 N N . GLU A 1 125 ? 11.443 -4.880 -3.757 1.00 92.00 125 GLU A N 1
ATOM 960 C CA . GLU A 1 125 ? 12.414 -5.024 -4.833 1.00 92.00 125 GLU A CA 1
ATOM 961 C C . GLU A 1 125 ? 13.663 -4.161 -4.597 1.00 92.00 125 GLU A C 1
ATOM 963 O O . GLU A 1 125 ? 13.594 -2.981 -4.233 1.00 92.00 125 GLU A O 1
ATOM 968 N N . THR A 1 126 ? 14.825 -4.772 -4.813 1.00 92.50 126 THR A N 1
ATOM 969 C CA . THR A 1 126 ? 16.144 -4.141 -4.711 1.00 92.50 126 THR A CA 1
ATOM 970 C C . THR A 1 126 ? 16.659 -3.785 -6.112 1.00 92.50 126 THR A C 1
ATOM 972 O O . THR A 1 126 ? 15.887 -3.675 -7.063 1.00 92.50 126 THR A O 1
ATOM 975 N N . THR A 1 127 ? 17.956 -3.543 -6.284 1.00 88.88 127 THR A N 1
ATOM 976 C CA . THR A 1 127 ? 18.527 -3.231 -7.604 1.00 88.88 127 THR A CA 1
ATOM 977 C C . THR A 1 127 ? 18.628 -4.489 -8.485 1.00 88.88 127 THR A C 1
ATOM 979 O O . THR A 1 127 ? 19.080 -5.522 -7.991 1.00 88.88 127 THR A O 1
ATOM 982 N N . PRO A 1 128 ? 18.280 -4.420 -9.790 1.00 91.94 128 PRO A N 1
ATOM 983 C CA . PRO A 1 128 ? 17.927 -3.210 -10.548 1.00 91.94 128 PRO A CA 1
ATOM 984 C C . PRO A 1 128 ? 16.429 -2.872 -10.597 1.00 91.94 128 PRO A C 1
ATOM 986 O O . PRO A 1 128 ? 16.085 -1.724 -10.885 1.00 91.94 128 PRO A O 1
ATOM 989 N N . SER A 1 129 ? 15.537 -3.826 -10.320 1.00 94.00 129 SER A N 1
ATOM 990 C CA . SER A 1 129 ? 14.104 -3.676 -10.606 1.00 94.00 129 SER A CA 1
ATOM 991 C C . SER A 1 129 ? 13.406 -2.643 -9.713 1.00 94.00 129 SER A C 1
ATOM 993 O O . SER A 1 129 ? 12.657 -1.808 -10.212 1.00 94.00 129 SER A O 1
ATOM 995 N N . GLY A 1 130 ? 13.734 -2.584 -8.422 1.00 93.38 130 GLY A N 1
ATOM 996 C CA . GLY A 1 130 ? 13.181 -1.591 -7.502 1.00 93.38 130 GLY A CA 1
ATOM 997 C C . GLY A 1 130 ? 13.606 -0.161 -7.844 1.00 93.38 130 GLY A C 1
ATOM 998 O O . GLY A 1 130 ? 12.813 0.769 -7.717 1.00 93.38 130 GLY A O 1
ATOM 999 N N . VAL A 1 131 ? 14.828 0.034 -8.354 1.00 92.25 131 VAL A N 1
ATOM 1000 C CA . VAL A 1 131 ? 15.285 1.350 -8.838 1.00 92.25 131 VAL A CA 1
ATOM 1001 C C . VAL A 1 131 ? 14.504 1.766 -10.083 1.00 92.25 131 VAL A C 1
ATOM 1003 O O . VAL A 1 131 ? 14.096 2.923 -10.183 1.00 92.25 131 VAL A O 1
ATOM 1006 N N . ALA A 1 132 ? 14.273 0.833 -11.011 1.00 94.38 132 ALA A N 1
ATOM 1007 C CA . ALA A 1 132 ? 13.460 1.078 -12.198 1.00 94.38 132 ALA A CA 1
ATOM 1008 C C . ALA A 1 132 ? 12.014 1.446 -11.822 1.00 94.38 132 ALA A C 1
ATOM 1010 O O . ALA A 1 132 ? 11.513 2.469 -12.287 1.00 94.38 132 ALA A O 1
ATOM 1011 N N . ALA A 1 133 ? 11.397 0.698 -10.902 1.00 95.81 133 ALA A N 1
ATOM 1012 C CA . ALA A 1 133 ? 10.046 0.966 -10.417 1.00 95.81 133 ALA A CA 1
ATOM 1013 C C . ALA A 1 133 ? 9.932 2.347 -9.752 1.00 95.81 133 ALA A C 1
ATOM 1015 O O . ALA A 1 133 ? 8.987 3.087 -10.021 1.00 95.81 133 ALA A O 1
ATOM 1016 N N . ILE A 1 134 ? 10.906 2.739 -8.919 1.00 93.62 134 ILE A N 1
ATOM 1017 C CA . ILE A 1 134 ? 10.899 4.066 -8.287 1.00 93.62 134 ILE A CA 1
ATOM 1018 C C . ILE A 1 134 ? 11.046 5.178 -9.327 1.00 93.62 134 ILE A C 1
ATOM 1020 O O . ILE A 1 134 ? 10.292 6.146 -9.262 1.00 93.62 134 ILE A O 1
ATOM 1024 N N . ASN A 1 135 ? 11.963 5.048 -10.293 1.00 92.62 135 ASN A N 1
ATOM 1025 C CA . ASN A 1 135 ? 12.101 6.046 -11.360 1.00 92.62 135 ASN A CA 1
ATOM 1026 C C . ASN A 1 135 ? 10.785 6.201 -12.135 1.00 92.62 135 ASN A C 1
ATOM 1028 O O . ASN A 1 135 ? 10.310 7.321 -12.297 1.00 92.62 135 ASN A O 1
ATOM 1032 N N . TYR A 1 136 ? 10.163 5.085 -12.525 1.00 96.12 136 TYR A N 1
ATOM 1033 C CA . TYR A 1 136 ? 8.890 5.088 -13.243 1.00 96.12 136 TYR A CA 1
ATOM 1034 C C . TYR A 1 136 ? 7.782 5.797 -12.451 1.00 96.12 136 TYR A C 1
ATOM 1036 O O . TYR A 1 136 ? 7.084 6.668 -12.974 1.00 96.12 136 TYR A O 1
ATOM 1044 N N . MET A 1 137 ? 7.648 5.481 -11.159 1.00 95.31 137 MET A N 1
ATOM 1045 C CA . MET A 1 137 ? 6.666 6.128 -10.287 1.00 95.31 137 MET A CA 1
ATOM 1046 C C . MET A 1 137 ? 6.919 7.631 -10.131 1.00 95.31 137 MET A C 1
ATOM 1048 O O . MET A 1 137 ? 5.971 8.414 -10.170 1.00 95.31 137 MET A O 1
ATOM 1052 N N . VAL A 1 138 ? 8.177 8.048 -9.963 1.00 92.44 138 VAL A N 1
ATOM 1053 C CA . VAL A 1 138 ? 8.540 9.469 -9.843 1.00 92.44 138 VAL A CA 1
ATOM 1054 C C . VAL A 1 138 ? 8.200 10.218 -11.128 1.00 92.44 138 VAL A C 1
ATOM 1056 O O . VAL A 1 138 ? 7.517 11.237 -11.062 1.00 92.44 138 VAL A O 1
ATOM 1059 N N . GLU A 1 139 ? 8.594 9.694 -12.289 1.00 93.75 139 GLU A N 1
ATOM 1060 C CA . GLU A 1 139 ? 8.271 10.302 -13.583 1.00 93.75 139 GLU A CA 1
ATOM 1061 C C . GLU A 1 139 ? 6.759 10.408 -13.812 1.00 93.75 139 GLU A C 1
ATOM 1063 O O . GLU A 1 139 ? 6.273 11.426 -14.308 1.00 93.75 139 GLU A O 1
ATOM 1068 N N . THR A 1 140 ? 6.005 9.377 -13.426 1.00 95.31 140 THR A N 1
ATOM 1069 C CA . THR A 1 140 ? 4.539 9.371 -13.523 1.00 95.31 140 THR A CA 1
ATOM 1070 C C . THR A 1 140 ? 3.932 10.475 -12.655 1.00 95.31 140 THR A C 1
ATOM 1072 O O . THR A 1 140 ? 3.127 11.274 -13.129 1.00 95.31 140 THR A O 1
ATOM 1075 N N . VAL A 1 141 ? 4.370 10.602 -11.399 1.00 94.12 141 VAL A N 1
ATOM 1076 C CA . VAL A 1 141 ? 3.903 11.662 -10.487 1.00 94.12 141 VAL A CA 1
ATOM 1077 C C . VAL A 1 141 ? 4.298 13.063 -10.971 1.00 94.12 141 VAL A C 1
ATOM 1079 O O . VAL A 1 141 ? 3.536 14.018 -10.803 1.00 94.12 141 VAL A O 1
ATOM 1082 N N . GLU A 1 142 ? 5.473 13.225 -11.582 1.00 91.25 142 GLU A N 1
ATOM 1083 C CA . GLU A 1 142 ? 5.905 14.508 -12.145 1.00 91.25 142 GLU A CA 1
ATOM 1084 C C . GLU A 1 142 ? 5.014 14.954 -13.311 1.00 91.25 142 GLU A C 1
ATOM 1086 O O . GLU A 1 142 ? 4.632 16.133 -13.366 1.00 91.25 142 GLU A O 1
ATOM 1091 N N . LYS A 1 143 ? 4.650 14.007 -14.187 1.00 94.69 143 LYS A N 1
ATOM 1092 C CA . LYS A 1 143 ? 3.787 14.204 -15.364 1.00 94.69 143 LYS A CA 1
ATOM 1093 C C . LYS A 1 143 ? 2.304 14.360 -15.009 1.00 94.69 143 LYS A C 1
ATOM 1095 O O . LYS A 1 143 ? 1.572 14.976 -15.780 1.00 94.69 143 LYS A O 1
ATOM 1100 N N . THR A 1 144 ? 1.870 13.878 -13.843 1.00 95.06 144 THR A N 1
ATOM 1101 C CA . THR A 1 144 ? 0.457 13.874 -13.431 1.00 95.06 144 THR A CA 1
ATOM 1102 C C . THR A 1 144 ? 0.231 14.733 -12.178 1.00 95.06 144 THR A C 1
ATOM 1104 O O . THR A 1 144 ? 0.382 14.249 -11.052 1.00 95.06 144 THR A O 1
ATOM 1107 N N . PRO A 1 145 ? -0.169 16.017 -12.322 1.00 93.00 145 PRO A N 1
ATOM 1108 C CA . PRO A 1 145 ? -0.319 16.955 -11.205 1.00 93.00 145 PRO A CA 1
ATOM 1109 C C . PRO A 1 145 ? -1.206 16.465 -10.053 1.00 93.00 145 PRO A C 1
ATOM 1111 O O . PRO A 1 145 ? -0.918 16.775 -8.900 1.00 93.00 145 PRO A O 1
ATOM 1114 N N . GLN A 1 146 ? -2.246 15.681 -10.346 1.00 95.00 146 GLN A N 1
ATOM 1115 C CA . GLN A 1 146 ? -3.190 15.134 -9.365 1.00 95.00 146 GLN A CA 1
ATOM 1116 C C . GLN A 1 146 ? -2.528 14.160 -8.378 1.00 95.00 146 GLN A C 1
ATOM 1118 O O . GLN A 1 146 ? -2.999 14.015 -7.250 1.00 95.00 146 GLN A O 1
ATOM 1123 N N . LEU A 1 147 ? -1.426 13.515 -8.778 1.00 93.00 147 LEU A N 1
ATOM 1124 C CA . LEU A 1 147 ? -0.688 12.554 -7.954 1.00 93.00 147 LEU A CA 1
ATOM 1125 C C . LEU A 1 147 ? 0.418 13.212 -7.115 1.00 93.00 147 LEU A C 1
ATOM 1127 O O . LEU A 1 147 ? 1.015 12.562 -6.250 1.00 93.00 147 LEU A O 1
ATOM 1131 N N . LYS A 1 148 ? 0.702 14.504 -7.328 1.00 91.56 148 LYS A N 1
ATOM 1132 C CA . LYS A 1 148 ? 1.754 15.216 -6.592 1.00 91.56 148 LYS A CA 1
ATOM 1133 C C . LYS A 1 148 ? 1.438 15.253 -5.099 1.00 91.56 148 LYS A C 1
ATOM 1135 O O . LYS A 1 148 ? 0.382 15.709 -4.673 1.00 91.56 148 LYS A O 1
ATOM 1140 N 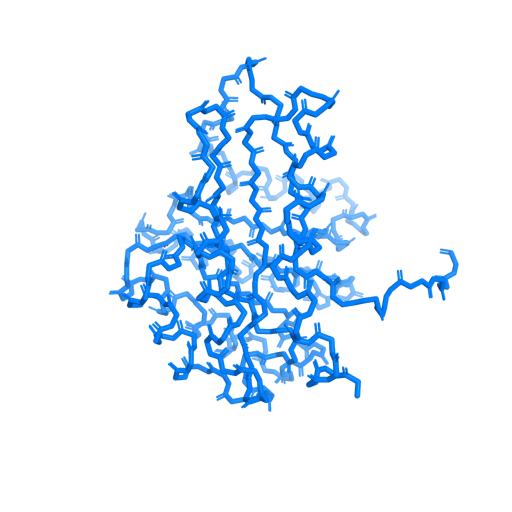N . GLY A 1 149 ? 2.379 14.753 -4.300 1.00 89.81 149 GLY A N 1
ATOM 1141 C CA . GLY A 1 149 ? 2.232 14.624 -2.848 1.00 89.81 149 GLY A CA 1
ATOM 1142 C C . GLY A 1 149 ? 1.253 13.544 -2.386 1.00 89.81 149 GLY A C 1
ATOM 1143 O O . GLY A 1 149 ? 0.951 13.480 -1.195 1.00 89.81 149 GLY A O 1
ATOM 1144 N N . LYS A 1 150 ? 0.783 12.685 -3.300 1.00 94.88 150 LYS A N 1
ATOM 1145 C CA . LYS A 1 150 ? -0.134 11.580 -3.005 1.00 94.88 150 LYS A CA 1
ATOM 1146 C C . LYS A 1 150 ? 0.513 10.189 -3.097 1.00 94.88 150 LYS A C 1
ATOM 1148 O O . LYS A 1 150 ? -0.180 9.212 -2.843 1.00 94.88 150 LYS A O 1
ATOM 1153 N N . LEU A 1 151 ? 1.807 10.076 -3.412 1.00 96.06 151 LEU A N 1
ATOM 1154 C CA . LEU A 1 151 ? 2.540 8.802 -3.477 1.00 96.06 151 LEU A CA 1
ATOM 1155 C C . LEU A 1 151 ? 3.351 8.543 -2.197 1.00 96.06 151 LEU A C 1
ATOM 1157 O O . LEU A 1 151 ? 4.158 9.373 -1.784 1.00 96.06 151 LEU A O 1
ATOM 1161 N N . THR A 1 152 ? 3.170 7.364 -1.604 1.00 96.31 152 THR A N 1
ATOM 1162 C CA . THR A 1 152 ? 4.001 6.804 -0.530 1.00 96.31 152 THR A CA 1
ATOM 1163 C C . THR A 1 152 ? 4.607 5.483 -1.006 1.00 96.31 152 THR A C 1
ATOM 1165 O O . THR A 1 152 ? 3.895 4.648 -1.558 1.00 96.31 152 THR A O 1
ATOM 1168 N N . ILE A 1 153 ? 5.911 5.288 -0.787 1.00 95.50 153 ILE A N 1
ATOM 1169 C CA . ILE A 1 153 ? 6.616 4.033 -1.088 1.00 95.50 153 ILE A CA 1
ATOM 1170 C C . ILE A 1 153 ? 7.060 3.421 0.241 1.00 95.50 153 ILE A C 1
ATOM 1172 O O . ILE A 1 153 ? 7.932 3.960 0.923 1.00 95.50 153 ILE A O 1
ATOM 1176 N N . SER A 1 154 ? 6.437 2.310 0.615 1.00 93.06 154 SER A N 1
ATOM 1177 C CA . SER A 1 154 ? 6.745 1.542 1.819 1.00 93.06 154 SER A CA 1
ATOM 1178 C C . SER A 1 154 ? 7.901 0.566 1.554 1.00 93.06 154 SER A C 1
ATOM 1180 O O . SER A 1 154 ? 7.995 -0.019 0.475 1.00 93.06 154 SER A O 1
ATOM 1182 N N . HIS A 1 155 ? 8.769 0.377 2.556 1.00 93.88 155 HIS A N 1
ATOM 1183 C CA . HIS A 1 155 ? 10.028 -0.394 2.521 1.00 93.88 155 HIS A CA 1
ATOM 1184 C C . HIS A 1 155 ? 11.142 0.216 1.665 1.00 93.88 155 HIS A C 1
ATOM 1186 O O . HIS A 1 155 ? 12.196 0.540 2.209 1.00 93.88 155 HIS A O 1
ATOM 1192 N N . ALA A 1 156 ? 10.905 0.389 0.364 1.00 91.19 156 ALA A N 1
ATOM 1193 C CA . ALA A 1 156 ? 11.835 0.998 -0.586 1.00 91.19 156 ALA A CA 1
ATOM 1194 C C . ALA A 1 156 ? 13.281 0.465 -0.465 1.00 91.19 156 ALA A C 1
ATOM 1196 O O . ALA A 1 156 ? 14.236 1.243 -0.467 1.00 91.19 156 ALA A O 1
ATOM 1197 N N . PHE A 1 157 ? 13.459 -0.859 -0.358 1.00 91.12 157 PHE A N 1
ATOM 1198 C CA . PHE A 1 157 ? 14.773 -1.473 -0.099 1.00 91.12 157 PHE A CA 1
ATOM 1199 C C . PHE A 1 157 ? 15.834 -1.122 -1.149 1.00 91.12 157 PHE A C 1
ATOM 1201 O O . PHE A 1 157 ? 17.013 -1.008 -0.813 1.00 91.12 157 PHE A O 1
ATOM 1208 N N . ALA A 1 158 ? 15.424 -0.853 -2.391 1.00 89.94 158 ALA A N 1
ATOM 1209 C CA . ALA A 1 158 ? 16.300 -0.327 -3.433 1.00 89.94 158 ALA A CA 1
ATOM 1210 C C . ALA A 1 158 ? 17.086 0.932 -3.012 1.00 89.94 158 ALA A C 1
ATOM 1212 O O . ALA A 1 158 ? 18.238 1.071 -3.419 1.00 89.94 158 ALA A O 1
ATOM 1213 N N . LEU A 1 159 ? 16.535 1.807 -2.158 1.00 87.00 159 LEU A N 1
ATOM 1214 C CA . LEU A 1 159 ? 17.229 3.011 -1.674 1.00 87.00 159 LEU A CA 1
ATOM 1215 C C . LEU A 1 159 ? 18.545 2.692 -0.961 1.00 87.00 159 LEU A C 1
ATOM 1217 O O . LEU A 1 159 ? 19.512 3.430 -1.117 1.00 87.00 159 LEU A O 1
ATOM 1221 N N . ALA A 1 160 ? 18.596 1.587 -0.212 1.00 87.94 160 ALA A N 1
ATOM 1222 C CA . ALA A 1 160 ? 19.796 1.174 0.514 1.00 87.94 160 ALA A CA 1
ATOM 1223 C C . ALA A 1 160 ? 20.925 0.700 -0.416 1.00 87.94 160 ALA A C 1
ATOM 1225 O O . ALA A 1 160 ? 22.065 0.565 0.014 1.00 87.94 160 ALA A O 1
ATOM 1226 N N . THR A 1 161 ? 20.612 0.444 -1.688 1.00 84.19 161 THR A N 1
ATOM 1227 C CA . THR A 1 161 ? 21.570 -0.046 -2.688 1.00 84.19 161 THR A CA 1
ATOM 1228 C C . THR A 1 161 ? 22.111 1.060 -3.599 1.00 84.19 161 THR A C 1
ATOM 1230 O O . THR A 1 161 ? 22.938 0.786 -4.465 1.00 84.19 161 THR A O 1
ATOM 1233 N N . LEU A 1 162 ? 21.647 2.303 -3.425 1.00 81.31 162 LEU A N 1
ATOM 1234 C CA . LEU A 1 162 ? 22.034 3.439 -4.261 1.00 81.31 162 LEU A CA 1
ATOM 1235 C C . LEU A 1 162 ? 23.314 4.119 -3.770 1.00 81.31 162 LEU A C 1
ATOM 1237 O O . LEU A 1 162 ? 23.544 4.261 -2.570 1.00 81.31 162 LEU A O 1
ATOM 1241 N N . ASN A 1 163 ? 24.103 4.634 -4.713 1.00 83.00 163 ASN A N 1
ATOM 1242 C CA . ASN A 1 163 ? 25.201 5.551 -4.413 1.00 83.00 163 ASN A CA 1
ATOM 1243 C C . ASN A 1 163 ? 24.708 7.006 -4.249 1.00 83.00 163 ASN A C 1
ATOM 1245 O O . ASN A 1 163 ? 23.587 7.355 -4.630 1.00 83.00 163 ASN A O 1
ATOM 1249 N N . GLU A 1 164 ? 25.559 7.885 -3.709 1.00 79.06 164 GLU A N 1
ATOM 1250 C CA . GLU A 1 164 ? 25.198 9.286 -3.438 1.00 79.06 164 GLU A CA 1
ATOM 1251 C C . GLU A 1 164 ? 24.703 10.042 -4.679 1.00 79.06 164 GLU A C 1
ATOM 1253 O O . GLU A 1 164 ? 23.742 10.807 -4.591 1.00 79.06 164 GLU A O 1
ATOM 1258 N N . GLN A 1 165 ? 25.306 9.810 -5.849 1.00 78.50 165 GLN A N 1
ATOM 1259 C CA . GLN A 1 165 ? 24.895 10.470 -7.093 1.00 78.50 165 GLN A CA 1
ATOM 1260 C C . GLN A 1 165 ? 23.470 10.067 -7.498 1.00 78.50 165 GLN A C 1
ATOM 1262 O O . GLN A 1 165 ? 22.663 10.916 -7.886 1.00 78.50 165 GLN A O 1
ATOM 1267 N N . GLN A 1 166 ? 23.133 8.783 -7.360 1.00 75.50 166 GLN A N 1
ATOM 1268 C CA . GLN A 1 166 ? 21.800 8.256 -7.648 1.00 75.50 166 GLN A CA 1
ATOM 1269 C C . GLN A 1 166 ? 20.750 8.801 -6.669 1.00 75.50 166 GLN A C 1
ATOM 1271 O O . GLN A 1 166 ? 19.667 9.197 -7.100 1.00 75.50 166 GLN A O 1
ATOM 1276 N N . VAL A 1 167 ? 21.079 8.901 -5.376 1.00 76.06 167 VAL A N 1
ATOM 1277 C CA . VAL A 1 167 ? 20.192 9.497 -4.359 1.00 76.06 167 VAL A CA 1
ATOM 1278 C C . VAL A 1 167 ? 19.974 10.993 -4.616 1.00 76.06 167 VAL A C 1
ATOM 1280 O O . VAL A 1 167 ? 18.848 11.491 -4.521 1.00 76.06 167 VAL A O 1
ATOM 1283 N N . MET A 1 168 ? 21.026 11.731 -4.984 1.00 69.50 168 MET A N 1
ATOM 1284 C CA . MET A 1 168 ? 20.932 13.168 -5.264 1.00 69.50 168 MET A CA 1
ATOM 1285 C C . MET A 1 168 ? 20.013 13.479 -6.446 1.00 69.50 168 MET A C 1
ATOM 1287 O O . MET A 1 168 ? 19.265 14.457 -6.384 1.00 69.50 168 MET A O 1
ATOM 1291 N N . ARG A 1 169 ? 19.999 12.624 -7.476 1.00 70.31 169 ARG A N 1
ATOM 1292 C CA . ARG A 1 169 ? 19.063 12.736 -8.604 1.00 70.31 169 ARG A CA 1
ATOM 1293 C C . ARG A 1 169 ? 17.604 12.700 -8.138 1.00 70.31 169 ARG A C 1
ATOM 1295 O O . ARG A 1 169 ? 16.803 13.520 -8.575 1.00 70.31 169 ARG A O 1
ATOM 1302 N N . TRP A 1 170 ? 17.261 11.813 -7.203 1.00 67.38 170 TRP A N 1
ATOM 1303 C CA . TRP A 1 170 ? 15.899 11.724 -6.656 1.00 67.38 170 TRP A CA 1
ATOM 1304 C C . TRP A 1 170 ? 15.548 12.908 -5.757 1.00 67.38 170 TRP A C 1
ATOM 1306 O O . TRP A 1 170 ? 14.409 13.366 -5.732 1.00 67.38 170 TRP A O 1
ATOM 1316 N N . ARG A 1 171 ? 16.533 13.501 -5.080 1.00 63.16 171 ARG A N 1
ATOM 1317 C CA . ARG A 1 171 ? 16.313 14.663 -4.208 1.00 63.16 171 ARG A CA 1
ATOM 1318 C C . ARG A 1 171 ? 15.782 15.903 -4.940 1.00 63.16 171 ARG A C 1
ATOM 1320 O O . ARG A 1 171 ? 15.244 16.795 -4.284 1.00 63.16 171 ARG A O 1
ATOM 1327 N N . ILE A 1 172 ? 15.953 15.980 -6.260 1.00 52.06 172 ILE A N 1
ATOM 1328 C CA . ILE A 1 172 ? 15.470 17.087 -7.096 1.00 52.06 172 ILE A CA 1
ATOM 1329 C C . ILE A 1 172 ? 13.981 16.902 -7.435 1.00 52.06 172 ILE A C 1
ATOM 1331 O O . ILE A 1 172 ? 13.220 17.851 -7.257 1.00 52.06 172 ILE A O 1
ATOM 1335 N N . GLY A 1 173 ? 13.550 15.687 -7.796 1.00 52.41 173 GLY A N 1
ATOM 1336 C CA . GLY A 1 173 ? 12.141 15.379 -8.103 1.00 52.41 173 GLY A CA 1
ATOM 1337 C C . GLY A 1 173 ? 11.215 15.338 -6.877 1.00 52.41 173 GLY A C 1
ATOM 1338 O O . GLY A 1 173 ? 10.044 15.697 -6.953 1.00 52.41 173 GLY A O 1
ATOM 1339 N N . TRP A 1 174 ? 11.740 14.987 -5.695 1.00 53.41 174 TRP A N 1
ATOM 1340 C CA . TRP A 1 174 ? 10.944 14.837 -4.461 1.00 53.41 174 TRP A CA 1
ATOM 1341 C C . TRP A 1 174 ? 10.710 16.143 -3.671 1.00 53.41 174 TRP A C 1
ATOM 1343 O O . TRP A 1 174 ? 10.065 16.132 -2.615 1.00 53.41 174 TRP A O 1
ATOM 1353 N N . ARG A 1 175 ? 11.235 17.296 -4.113 1.00 44.00 175 ARG A N 1
ATOM 1354 C CA . ARG A 1 175 ? 11.089 18.550 -3.349 1.00 44.00 175 ARG A CA 1
ATOM 1355 C C . ARG A 1 175 ? 9.656 19.096 -3.404 1.00 44.00 175 ARG A C 1
ATOM 1357 O O . ARG A 1 175 ? 9.134 19.415 -4.463 1.00 44.00 175 ARG A O 1
ATOM 1364 N N . ARG A 1 176 ? 9.120 19.337 -2.195 1.00 40.75 176 ARG A N 1
ATOM 1365 C CA . ARG A 1 176 ? 7.818 19.932 -1.811 1.00 40.75 176 ARG A CA 1
ATOM 1366 C C . ARG A 1 176 ? 6.614 18.984 -1.793 1.00 40.75 176 ARG A C 1
ATOM 1368 O O . ARG A 1 176 ? 5.593 19.237 -2.414 1.00 40.75 176 ARG A O 1
ATOM 1375 N N . SER A 1 177 ? 6.664 18.011 -0.890 1.00 36.47 177 SER A N 1
ATOM 1376 C CA . SER A 1 177 ? 5.483 17.662 -0.090 1.00 36.47 177 SER A CA 1
ATOM 1377 C C . SER A 1 177 ? 5.814 17.973 1.364 1.00 36.47 177 SER A C 1
ATOM 1379 O O . SER A 1 177 ? 6.833 17.516 1.874 1.00 36.47 177 SER A O 1
ATOM 1381 N N . LYS A 1 178 ? 5.042 18.861 2.003 1.00 28.16 178 LYS A N 1
ATOM 1382 C CA . LYS A 1 178 ? 5.259 19.262 3.401 1.00 28.16 178 LYS A CA 1
ATOM 1383 C C . LYS A 1 178 ? 5.330 18.002 4.269 1.00 28.16 178 LYS A C 1
ATOM 1385 O O . LYS A 1 178 ? 4.336 17.294 4.396 1.00 28.16 178 LYS A O 1
ATOM 1390 N N . PHE A 1 179 ? 6.485 17.759 4.884 1.00 27.31 179 PHE A N 1
ATOM 1391 C CA . PHE A 1 179 ? 6.588 16.862 6.029 1.00 27.31 179 PHE A CA 1
ATOM 1392 C C . PHE A 1 179 ? 5.598 17.384 7.078 1.00 27.31 179 PHE A C 1
ATOM 1394 O O . PHE A 1 179 ? 5.683 18.540 7.502 1.00 27.31 179 PHE A O 1
ATOM 1401 N N . LEU A 1 180 ? 4.579 16.587 7.394 1.00 32.31 180 LEU A N 1
ATOM 1402 C CA . LEU A 1 180 ? 3.556 16.957 8.363 1.00 32.31 180 LEU A CA 1
ATOM 1403 C C . LEU A 1 180 ? 4.193 17.226 9.737 1.00 32.31 180 LEU A C 1
ATOM 1405 O O . LEU 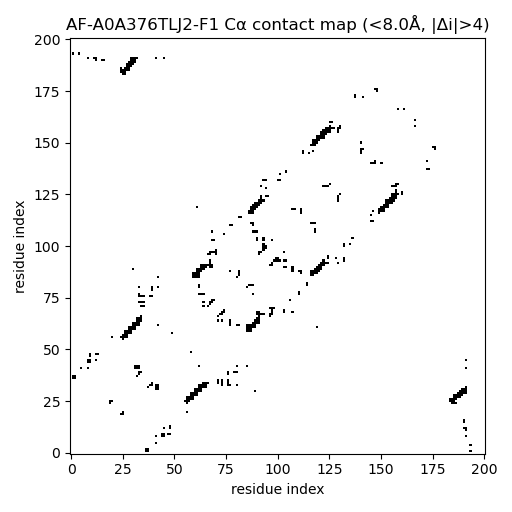A 1 180 ? 5.092 16.515 10.168 1.00 32.31 180 LEU A O 1
ATOM 1409 N N . SER A 1 181 ? 3.682 18.287 10.367 1.00 28.97 181 SER A N 1
ATOM 1410 C CA . SER A 1 181 ? 3.918 18.824 11.716 1.00 28.97 181 SER A CA 1
ATOM 1411 C C . SER A 1 181 ? 4.638 17.919 12.750 1.00 28.97 181 SER A C 1
ATOM 1413 O O . SER A 1 181 ? 4.245 16.763 12.911 1.00 28.97 181 SER A O 1
ATOM 1415 N N . PRO A 1 182 ? 5.561 18.458 13.584 1.00 27.80 182 PRO A N 1
ATOM 1416 C CA . PRO A 1 182 ? 6.387 17.690 14.533 1.00 27.80 182 PRO A CA 1
ATOM 1417 C C . PRO A 1 182 ? 5.653 17.063 15.736 1.00 27.80 182 PRO A C 1
ATOM 1419 O O . PRO A 1 182 ? 6.308 16.573 16.649 1.00 27.80 182 PRO A O 1
ATOM 1422 N N . ARG A 1 183 ? 4.313 17.104 15.809 1.00 26.92 183 ARG A N 1
ATOM 1423 C CA . ARG A 1 183 ? 3.551 16.718 17.020 1.00 26.92 183 ARG A CA 1
ATOM 1424 C C . ARG A 1 183 ? 2.667 15.476 16.877 1.00 26.92 183 ARG A C 1
ATOM 1426 O O . ARG A 1 183 ? 1.722 15.328 17.645 1.00 26.92 183 ARG A O 1
ATOM 1433 N N . ARG A 1 184 ? 2.897 14.599 15.895 1.00 40.75 184 ARG A N 1
ATOM 1434 C CA . ARG A 1 184 ? 2.050 13.405 15.703 1.00 40.75 184 ARG A CA 1
ATOM 1435 C C . ARG A 1 184 ? 2.899 12.171 15.412 1.00 40.75 184 ARG A C 1
ATOM 1437 O O . ARG A 1 184 ? 3.541 12.094 14.370 1.00 40.75 184 ARG A O 1
ATOM 1444 N N . CYS A 1 185 ? 2.902 11.214 16.338 1.00 29.95 185 CYS A N 1
ATOM 1445 C CA . CYS A 1 185 ? 3.565 9.926 16.153 1.00 29.95 185 CYS A CA 1
ATOM 1446 C C . CYS A 1 185 ? 2.751 9.105 15.135 1.00 29.9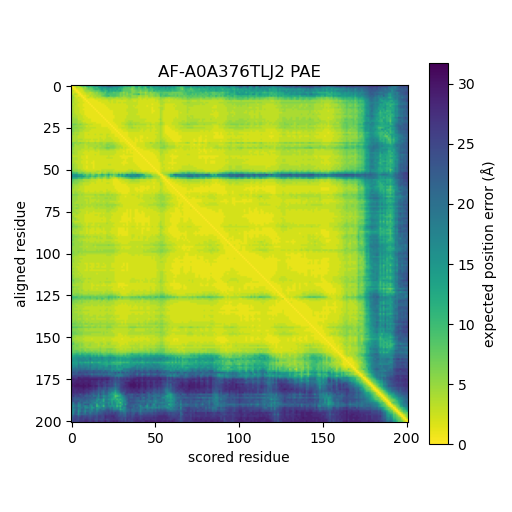5 185 CYS A C 1
ATOM 1448 O O . CYS A 1 185 ? 1.625 8.711 15.429 1.00 29.95 185 CYS A O 1
ATOM 1450 N N . ARG A 1 186 ? 3.280 8.914 13.918 1.00 34.19 186 ARG A N 1
ATOM 1451 C CA . ARG A 1 186 ? 2.676 8.064 12.878 1.00 34.19 186 ARG A CA 1
ATOM 1452 C C . ARG A 1 186 ? 3.358 6.703 12.896 1.00 34.19 186 ARG A C 1
ATOM 1454 O O . ARG A 1 186 ? 4.568 6.629 12.700 1.00 34.19 186 ARG A O 1
ATOM 1461 N N . LEU A 1 187 ? 2.579 5.639 13.063 1.00 33.75 187 LEU A N 1
ATOM 1462 C CA . LEU A 1 187 ? 3.048 4.271 12.865 1.00 33.75 187 LEU A CA 1
ATOM 1463 C C . LEU A 1 187 ? 2.298 3.660 11.673 1.00 33.75 187 LEU A C 1
ATOM 1465 O O . LEU A 1 187 ? 1.074 3.535 11.701 1.00 33.75 187 LEU A O 1
ATOM 1469 N N . ALA A 1 188 ? 3.024 3.278 10.622 1.00 39.31 188 ALA A N 1
ATOM 1470 C CA . ALA A 1 188 ? 2.492 2.416 9.571 1.00 39.31 188 ALA A CA 1
ATOM 1471 C C . ALA A 1 188 ? 2.687 0.966 10.028 1.00 39.31 188 ALA A C 1
ATOM 1473 O O . ALA A 1 188 ? 3.798 0.434 10.003 1.00 39.31 188 ALA A O 1
ATOM 1474 N N . ARG A 1 189 ? 1.627 0.337 10.535 1.00 41.09 189 ARG A N 1
ATOM 1475 C CA . ARG A 1 189 ? 1.608 -1.102 10.820 1.00 41.09 189 ARG A CA 1
ATOM 1476 C C . ARG A 1 189 ? 0.315 -1.679 10.282 1.00 41.09 189 ARG A C 1
ATOM 1478 O O . ARG A 1 189 ? -0.758 -1.124 10.480 1.00 41.09 189 ARG A O 1
ATOM 1485 N N . CYS A 1 190 ? 0.444 -2.814 9.610 1.00 39.22 190 CYS A N 1
ATOM 1486 C CA . CYS A 1 190 ? -0.681 -3.566 9.088 1.00 39.22 190 CYS A CA 1
ATOM 1487 C C . CYS A 1 190 ? -1.467 -4.169 10.263 1.00 39.22 190 CYS A C 1
ATOM 1489 O O . CYS A 1 190 ? -0.957 -5.045 10.965 1.00 39.22 190 CYS A O 1
ATOM 1491 N N . ILE A 1 191 ? -2.682 -3.666 10.496 1.00 41.78 191 ILE A N 1
ATOM 1492 C CA . ILE A 1 191 ? -3.543 -4.056 11.621 1.00 41.78 191 ILE A CA 1
ATOM 1493 C C . ILE A 1 191 ? -4.185 -5.434 11.384 1.00 41.78 191 ILE A C 1
ATOM 1495 O O . ILE A 1 191 ? -4.563 -6.125 12.326 1.00 41.78 191 ILE A O 1
ATOM 1499 N N . CYS A 1 192 ? -4.226 -5.885 10.127 1.00 35.59 192 CYS A N 1
ATOM 1500 C CA . CYS A 1 192 ? -4.901 -7.115 9.709 1.00 35.59 192 CYS A CA 1
ATOM 1501 C C . CYS A 1 192 ? -3.954 -8.248 9.271 1.00 35.59 192 CYS A C 1
ATOM 1503 O O . CYS A 1 192 ? -4.396 -9.162 8.576 1.00 35.59 192 CYS A O 1
ATOM 1505 N N . ARG A 1 193 ? -2.663 -8.234 9.643 1.00 36.38 193 ARG A N 1
ATOM 1506 C CA . ARG A 1 193 ? -1.748 -9.332 9.271 1.00 36.38 193 ARG A CA 1
ATOM 1507 C C . ARG A 1 193 ? -2.178 -10.653 9.922 1.00 36.38 193 ARG A C 1
ATOM 1509 O O . ARG A 1 193 ? -2.084 -10.829 11.134 1.00 36.38 193 ARG A O 1
ATOM 1516 N N . SER A 1 194 ? -2.582 -11.617 9.096 1.00 35.03 194 SER A N 1
ATOM 1517 C CA . SER A 1 194 ? -2.459 -13.040 9.413 1.00 35.03 194 SER A CA 1
ATOM 1518 C C . SER A 1 194 ? -0.973 -13.399 9.477 1.00 35.03 194 SER A C 1
ATOM 1520 O O . SER A 1 194 ? -0.216 -13.022 8.584 1.00 35.03 194 SER A O 1
ATOM 1522 N N . ASN A 1 195 ? -0.541 -14.102 10.527 1.00 33.72 195 ASN A N 1
ATOM 1523 C CA . ASN A 1 195 ? 0.846 -14.541 10.700 1.00 33.72 195 ASN A CA 1
ATOM 1524 C C . ASN A 1 195 ? 1.360 -15.323 9.477 1.00 33.72 195 ASN A C 1
ATOM 1526 O O . ASN A 1 195 ? 1.035 -16.495 9.316 1.00 33.72 195 ASN A O 1
ATOM 1530 N N . SER A 1 196 ? 2.208 -14.696 8.663 1.00 32.06 196 SER A N 1
ATOM 1531 C CA . SER A 1 196 ? 3.102 -15.390 7.723 1.00 32.06 196 SER A CA 1
ATOM 1532 C C . SER A 1 196 ? 4.390 -14.608 7.429 1.00 32.06 196 SER A C 1
ATOM 1534 O O . SER A 1 196 ? 4.971 -14.741 6.359 1.00 32.06 196 SER A O 1
ATOM 1536 N N . CYS A 1 197 ? 4.862 -13.794 8.376 1.00 26.25 197 CYS A N 1
ATOM 1537 C CA . CYS A 1 197 ? 6.207 -13.215 8.321 1.00 26.25 197 CYS A CA 1
ATOM 1538 C C . CYS A 1 197 ? 6.880 -13.355 9.689 1.00 26.25 197 CYS A C 1
ATOM 1540 O O . CYS A 1 197 ? 7.111 -12.382 10.401 1.00 26.25 197 CYS A O 1
ATOM 1542 N N . THR A 1 198 ? 7.164 -14.596 10.069 1.00 29.80 198 THR A N 1
ATOM 1543 C CA . THR A 1 198 ? 8.203 -14.903 11.051 1.00 29.80 198 THR A CA 1
ATOM 1544 C C . THR A 1 198 ? 9.359 -15.562 10.315 1.00 29.80 198 THR A C 1
ATOM 1546 O O . THR A 1 198 ? 9.164 -16.551 9.613 1.00 29.80 198 THR A O 1
ATOM 1549 N N . THR A 1 199 ? 10.542 -14.983 10.525 1.00 30.17 199 THR A N 1
ATOM 1550 C CA . THR A 1 199 ? 11.887 -15.546 10.332 1.00 30.17 199 THR A CA 1
ATOM 1551 C C . THR A 1 199 ? 12.312 -15.924 8.912 1.00 30.17 199 THR A C 1
ATOM 1553 O O . THR A 1 199 ? 11.992 -17.008 8.431 1.00 30.17 199 THR A O 1
ATOM 1556 N N . LYS A 1 200 ? 13.182 -15.091 8.322 1.00 22.09 200 LYS A N 1
ATOM 1557 C CA . LYS A 1 200 ? 14.498 -15.525 7.821 1.00 22.09 200 LYS A CA 1
ATOM 1558 C C . LYS A 1 200 ? 15.435 -14.319 7.633 1.00 22.09 200 LYS A C 1
ATOM 1560 O O . LYS A 1 200 ? 15.089 -13.407 6.891 1.00 22.09 200 LYS A O 1
ATOM 1565 N N . ALA A 1 201 ? 16.594 -14.441 8.293 1.00 28.80 201 ALA A N 1
ATOM 1566 C CA . ALA A 1 201 ? 17.770 -13.565 8.386 1.00 28.80 201 ALA A CA 1
ATOM 1567 C C . ALA A 1 201 ? 17.585 -12.246 9.152 1.00 28.80 201 ALA A C 1
ATOM 1569 O O . ALA A 1 201 ? 17.034 -11.280 8.588 1.00 28.80 201 ALA A O 1
#

Secondary structure (DSSP, 8-state):
-HHHHGGGHHHHHHHHHHHHHHTT--EEEEEEE-BTTTBTHHHHHHHHHHHTSPTT-EEEEEEE-TT-TTTTT-HHHHHHHHHTT-SEE--B-TTTTTS-HHHHHHHHHHHHHHTT-EEEEEE---TTHHHHHHHHHHHHHHH-GGGTT-EEEEE-GGGGG--HHHHHHHHHHT-------TT--EEE--TT--S------

InterPro domains:
  IPR032466 Metal-dependent hydrolase [SSF51556] (7-169)
  IPR052349 Metallo-dependent Hydrolases Superfamily Enzymes [PTHR32027] (7-169)

Radius of gyration: 17.12 Å; Cα contacts (8 Å, |Δi|>4): 321; chains: 1; bounding box: 42×41×42 Å

Nearest PDB structures (foldseek):
  6nbo-assembly1_A  TM=9.283E-01  e=1.327E-12  Burkholderia multivorans ATCC 17616
  5akq-assembly1_B  TM=8.749E-01  e=1.034E-12  Pseudomonas sp. ADP
  4cqd-assembly1_A  TM=8.689E-01  e=2.054E-12  Pseudomonas sp. ADP
  4cqc-assembly1_B  TM=8.685E-01  e=2.054E-12  Pseudomonas sp. ADP
  2qt3-assembly1_A  TM=8.667E-01  e=2.986E-12  Pseudomonas sp. ADP

Sequence (201 aa):
MLPELQPYTQERAEKLIDLLQSKGTTIARSHCNIEPVSGLKNLQNLQAVLARRQAGFECEIVAFPQHGLLLSKSEPLMREAMQAGAHYVGGLDPTSVDGAMEKSLDTMFQIALDYDKGVDIHLHETTPSGVAAINYMVETVEKTPQLKGKLTISHAFALATLNEQQVMRWRIGWRRSKFLSPRRCRLARCICRSNSCTTKA

Organism: Escherichia coli (NCBI:txid562)

Solvent-accessible surface area (backbone atoms only — not comparable to full-atom values): 11340 Å² total; per-residue (Å²): 109,73,79,76,47,54,84,49,47,48,63,49,35,52,55,49,50,52,53,38,46,76,70,70,40,37,39,36,39,24,50,32,61,33,41,82,90,59,40,60,53,54,51,54,39,50,52,55,50,58,71,71,53,66,94,72,64,48,74,46,37,24,39,21,21,85,66,9,43,61,61,54,62,24,56,66,58,50,52,51,38,45,75,74,64,42,55,22,38,28,41,33,32,32,49,86,56,32,69,38,40,67,64,39,50,52,52,44,50,49,54,16,61,78,68,75,38,28,37,48,28,44,30,71,41,37,80,69,64,27,49,51,52,50,52,53,51,50,54,49,33,70,76,34,73,89,42,56,81,30,72,43,77,40,84,42,46,20,65,81,73,54,54,71,71,62,50,54,60,50,60,65,77,64,66,84,55,82,79,76,69,98,84,65,69,76,49,80,53,59,59,68,71,72,96,81,84,79,86,83,135

Mean predicted aligned error: 8.13 Å

pLDDT: mean 83.61, std 21.64, range [22.09, 98.69]